Protein AF-A0A239Y4P7-F1 (afdb_monomer)

Structure (mmCIF, N/CA/C/O backbone):
data_AF-A0A239Y4P7-F1
#
_entry.id   AF-A0A239Y4P7-F1
#
loop_
_atom_site.group_PDB
_atom_site.id
_atom_site.type_symbol
_atom_site.label_atom_id
_atom_site.label_alt_id
_atom_site.label_comp_id
_atom_site.label_asym_id
_atom_site.label_entity_id
_atom_site.label_seq_id
_atom_site.pdbx_PDB_ins_code
_atom_site.Cartn_x
_atom_site.Cartn_y
_atom_site.Cartn_z
_atom_site.occupancy
_atom_site.B_iso_or_equiv
_atom_site.auth_seq_id
_atom_site.auth_comp_id
_atom_site.auth_asym_id
_atom_site.auth_atom_id
_atom_site.pdbx_PDB_model_num
ATOM 1 N N . MET A 1 1 ? 47.483 -3.549 17.503 1.00 36.19 1 MET A N 1
ATOM 2 C CA . MET A 1 1 ? 47.025 -3.205 16.143 1.00 36.19 1 MET A CA 1
ATOM 3 C C . MET A 1 1 ? 45.547 -3.543 16.065 1.00 36.19 1 MET A C 1
ATOM 5 O O . MET A 1 1 ? 45.210 -4.698 15.857 1.00 36.19 1 MET A O 1
ATOM 9 N N . GLY A 1 2 ? 44.687 -2.575 16.385 1.00 31.17 2 GLY A N 1
ATOM 10 C CA . GLY A 1 2 ? 43.232 -2.697 16.282 1.00 31.17 2 GLY A CA 1
ATOM 11 C C . GLY A 1 2 ? 42.777 -1.842 15.109 1.00 31.17 2 GLY A C 1
ATOM 12 O O . GLY A 1 2 ? 43.164 -0.681 15.027 1.00 31.17 2 GLY A O 1
ATOM 13 N N . SER A 1 3 ? 42.056 -2.454 14.176 1.00 29.91 3 SER A N 1
ATOM 14 C CA . SER A 1 3 ? 41.616 -1.832 12.931 1.00 29.91 3 SER A CA 1
ATOM 15 C C . SER A 1 3 ? 40.471 -0.853 13.208 1.00 29.91 3 SER A C 1
ATOM 17 O O . SER A 1 3 ? 39.346 -1.265 13.475 1.00 29.91 3 SER A O 1
ATOM 19 N N . THR A 1 4 ? 40.770 0.442 13.181 1.00 40.53 4 THR A N 1
ATOM 20 C CA . THR A 1 4 ? 39.807 1.552 13.143 1.00 40.53 4 THR A CA 1
ATOM 21 C C . THR A 1 4 ? 39.562 1.935 11.689 1.00 40.53 4 THR A C 1
ATOM 23 O O . THR A 1 4 ? 40.200 2.858 11.196 1.00 40.53 4 THR A O 1
ATOM 26 N N . LEU A 1 5 ? 38.691 1.209 10.987 1.00 35.94 5 LEU A N 1
ATOM 27 C CA . LEU A 1 5 ? 38.256 1.559 9.629 1.00 35.94 5 LEU A CA 1
ATOM 28 C C . LEU A 1 5 ? 36.828 1.053 9.384 1.00 35.94 5 LEU A C 1
ATOM 30 O O . LEU A 1 5 ? 36.640 0.098 8.649 1.00 35.94 5 LEU A O 1
ATOM 34 N N . TYR A 1 6 ? 35.837 1.670 10.032 1.00 37.06 6 TYR A N 1
ATOM 35 C CA . TYR A 1 6 ? 34.436 1.678 9.580 1.00 37.06 6 TYR A CA 1
ATOM 36 C C . TYR A 1 6 ? 33.763 2.944 10.115 1.00 37.06 6 TYR A C 1
ATOM 38 O O . TYR A 1 6 ? 32.927 2.920 11.016 1.00 37.06 6 TYR A O 1
ATOM 46 N N . THR A 1 7 ? 34.198 4.096 9.618 1.00 39.59 7 THR A N 1
ATOM 47 C CA . THR A 1 7 ? 33.485 5.362 9.820 1.00 39.59 7 THR A CA 1
ATOM 48 C C . THR A 1 7 ? 33.644 6.197 8.560 1.00 39.59 7 THR A C 1
ATOM 50 O O . THR A 1 7 ? 34.290 7.234 8.578 1.00 39.59 7 THR A O 1
ATOM 53 N N . GLU A 1 8 ? 33.104 5.718 7.440 1.00 39.12 8 G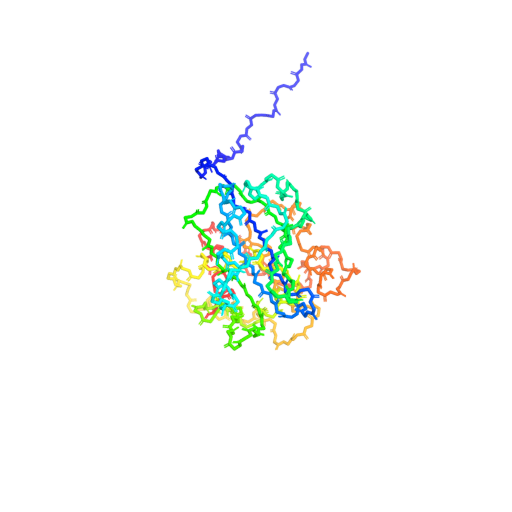LU A N 1
ATOM 54 C CA . GLU A 1 8 ? 33.038 6.511 6.211 1.00 39.12 8 GLU A CA 1
ATOM 55 C C . GLU A 1 8 ? 31.625 6.443 5.617 1.00 39.12 8 GLU A C 1
ATOM 57 O O . GLU A 1 8 ? 31.175 5.415 5.123 1.00 39.12 8 GLU A O 1
ATOM 62 N N . HIS A 1 9 ? 30.939 7.582 5.746 1.00 40.97 9 HIS A N 1
ATOM 63 C CA . HIS A 1 9 ? 29.851 8.083 4.905 1.00 40.97 9 HIS A CA 1
ATOM 64 C C . HIS A 1 9 ? 28.612 7.205 4.676 1.00 40.97 9 HIS A C 1
ATOM 66 O O . HIS A 1 9 ? 28.233 6.933 3.541 1.00 40.97 9 HIS A O 1
ATOM 72 N N . LEU A 1 10 ? 27.860 6.927 5.745 1.00 37.38 10 LEU A N 1
ATOM 73 C CA . LEU A 1 10 ? 26.403 6.952 5.593 1.00 37.38 10 LEU A CA 1
ATOM 74 C C . LEU A 1 10 ? 25.999 8.413 5.361 1.00 37.38 10 LEU A C 1
ATOM 76 O O . LEU A 1 10 ? 26.472 9.302 6.078 1.00 37.38 10 LEU A O 1
ATOM 80 N N . ALA A 1 11 ? 25.171 8.670 4.346 1.00 31.95 11 ALA A N 1
ATOM 81 C CA . ALA A 1 11 ? 24.519 9.966 4.205 1.00 31.95 11 ALA A CA 1
ATOM 82 C C . ALA A 1 11 ? 23.881 10.320 5.560 1.00 31.95 11 ALA A C 1
ATOM 84 O O . ALA A 1 11 ? 23.303 9.430 6.192 1.00 31.95 11 ALA A O 1
ATOM 85 N N . PRO A 1 12 ? 24.020 11.563 6.058 1.00 36.09 12 PRO A N 1
ATOM 86 C CA . PRO A 1 12 ? 23.313 11.956 7.263 1.00 36.09 12 PRO A CA 1
ATOM 87 C C . PRO A 1 12 ? 21.836 11.677 7.007 1.00 36.09 12 PRO A C 1
ATOM 89 O O . PRO A 1 12 ? 21.257 12.249 6.085 1.00 36.09 12 PRO A O 1
ATOM 92 N N . VAL A 1 13 ? 21.253 10.756 7.779 1.00 44.31 13 VAL A N 1
ATOM 93 C CA . VAL A 1 13 ? 19.805 10.578 7.811 1.00 44.31 13 VAL A CA 1
ATOM 94 C C . VAL A 1 13 ? 19.274 11.942 8.209 1.00 44.31 13 VAL A C 1
ATOM 96 O O . VAL A 1 13 ? 19.454 12.379 9.348 1.00 44.31 13 VAL A O 1
ATOM 99 N N . ILE A 1 14 ? 18.722 12.667 7.240 1.00 40.62 14 ILE A N 1
ATOM 100 C CA . ILE A 1 14 ? 17.989 13.887 7.518 1.00 40.62 14 ILE A CA 1
ATOM 101 C C . ILE A 1 14 ? 16.822 13.406 8.370 1.00 40.62 14 ILE A C 1
ATOM 103 O O . ILE A 1 14 ? 15.911 12.757 7.865 1.00 40.62 14 ILE A O 1
ATOM 107 N N . GLN A 1 15 ? 16.892 13.637 9.682 1.00 38.53 15 GLN A N 1
ATOM 108 C CA . GLN A 1 15 ? 15.737 13.445 10.541 1.00 38.53 15 GLN A CA 1
ATOM 109 C C . GLN A 1 15 ? 14.716 14.503 10.138 1.00 38.53 15 GLN A C 1
ATOM 111 O O . GLN A 1 15 ? 14.789 15.658 10.559 1.00 38.53 15 GLN A O 1
ATOM 116 N N . LEU A 1 16 ? 13.811 14.108 9.249 1.00 42.69 16 LEU A N 1
ATOM 117 C CA . LEU A 1 16 ? 12.634 14.871 8.879 1.00 42.69 16 LEU A CA 1
ATOM 118 C C . LEU A 1 16 ? 11.707 14.872 10.100 1.00 42.69 16 LEU A C 1
ATOM 120 O O . LEU A 1 16 ? 10.913 13.962 10.266 1.00 42.69 16 LEU A O 1
ATOM 124 N N . SER A 1 17 ? 11.865 15.878 10.965 1.00 46.41 17 SER A N 1
ATOM 125 C CA . SER A 1 17 ? 11.026 16.169 12.141 1.00 46.41 17 SER A CA 1
ATOM 126 C C . SER A 1 17 ? 11.045 15.112 13.273 1.00 46.41 17 SER A C 1
ATOM 128 O O . SER A 1 17 ? 11.054 13.910 13.023 1.00 46.41 17 SER A O 1
ATOM 130 N N . PRO A 1 18 ? 11.026 15.514 14.560 1.00 58.75 18 PRO A N 1
ATOM 131 C CA . PRO A 1 18 ? 10.746 14.578 15.648 1.00 58.75 18 PRO A CA 1
ATOM 132 C C . PRO A 1 18 ? 9.296 14.082 15.528 1.00 58.75 18 PRO A C 1
ATOM 134 O O . PRO A 1 18 ? 8.368 14.878 15.623 1.00 58.75 18 PRO A O 1
ATOM 137 N N . GLY A 1 19 ? 9.108 12.783 15.296 1.00 74.19 19 GLY A N 1
ATOM 138 C CA . GLY A 1 19 ? 7.792 12.156 15.148 1.00 74.19 19 GLY A CA 1
ATOM 139 C C . GLY A 1 19 ? 7.869 10.837 14.381 1.00 74.19 19 GLY A C 1
ATOM 140 O O . GLY A 1 19 ? 8.903 10.510 13.792 1.00 74.19 19 GLY A O 1
ATOM 141 N N . ALA A 1 20 ? 6.779 10.077 14.406 1.00 85.56 20 ALA A N 1
ATOM 142 C CA . ALA A 1 20 ? 6.614 8.874 13.601 1.00 85.56 20 ALA A CA 1
ATOM 143 C C . ALA A 1 20 ? 5.214 8.843 12.987 1.00 85.56 20 ALA A C 1
ATOM 145 O O . ALA A 1 20 ? 4.251 9.283 13.617 1.00 85.56 20 ALA A O 1
ATOM 146 N N . THR A 1 21 ? 5.110 8.291 11.784 1.00 88.88 21 THR A N 1
ATOM 147 C CA . THR A 1 21 ? 3.842 8.054 11.099 1.00 88.88 21 THR A CA 1
ATOM 148 C C . THR A 1 21 ? 3.509 6.572 11.201 1.00 88.88 21 THR A C 1
ATOM 150 O O . THR A 1 21 ? 4.256 5.728 10.708 1.00 88.88 21 THR A O 1
ATOM 153 N N . LEU A 1 22 ? 2.396 6.247 11.850 1.00 91.19 22 LEU A N 1
ATOM 154 C CA . LEU A 1 22 ? 1.835 4.905 11.899 1.00 91.19 22 LEU A CA 1
ATOM 155 C C . LEU A 1 22 ? 1.037 4.675 10.621 1.00 91.19 22 LEU A C 1
ATOM 157 O O . LEU A 1 22 ? 0.089 5.411 10.343 1.00 91.19 22 LEU A O 1
ATOM 161 N N . MET A 1 23 ? 1.389 3.639 9.869 1.00 91.06 23 MET A N 1
ATOM 162 C CA . MET A 1 23 ? 0.567 3.162 8.768 1.00 91.06 23 MET A CA 1
ATOM 163 C C . MET A 1 23 ? -0.389 2.102 9.299 1.00 91.06 23 MET A C 1
ATOM 165 O O . MET A 1 23 ? 0.041 1.043 9.766 1.00 91.06 23 MET A O 1
ATOM 169 N N . VAL A 1 24 ? -1.690 2.388 9.248 1.00 92.75 24 VAL A N 1
ATOM 170 C CA . VAL A 1 24 ? -2.719 1.480 9.757 1.00 92.75 24 VAL A CA 1
ATOM 171 C C . VAL A 1 24 ? -3.700 1.065 8.674 1.00 92.75 24 VAL A C 1
ATOM 173 O O . VAL A 1 24 ? -4.105 1.872 7.837 1.00 92.75 24 VAL A O 1
ATOM 176 N N . ARG A 1 25 ? -4.153 -0.187 8.746 1.00 93.06 25 ARG A N 1
ATOM 177 C CA . ARG A 1 25 ? -5.299 -0.684 7.982 1.00 93.06 25 ARG A CA 1
ATOM 178 C C . ARG A 1 25 ? -6.509 -0.779 8.894 1.00 93.06 25 ARG A C 1
ATOM 180 O O . ARG A 1 25 ? -6.479 -1.515 9.873 1.00 93.06 25 ARG A O 1
ATOM 187 N N . ILE A 1 26 ? -7.585 -0.080 8.560 1.00 94.56 26 ILE A N 1
ATOM 188 C CA . ILE A 1 26 ? -8.871 -0.147 9.251 1.00 94.56 26 ILE A CA 1
ATOM 189 C C . ILE A 1 26 ? -9.840 -0.922 8.365 1.00 94.56 26 ILE A C 1
ATOM 191 O O . ILE A 1 26 ? -10.189 -0.444 7.291 1.00 94.56 26 ILE A O 1
ATOM 195 N N . ALA A 1 27 ? -10.278 -2.099 8.798 1.00 93.69 27 ALA A N 1
ATOM 196 C CA . ALA A 1 27 ? -11.182 -2.953 8.029 1.00 93.69 27 ALA A CA 1
ATOM 197 C C . ALA A 1 27 ? -12.442 -3.302 8.819 1.00 93.69 27 ALA A C 1
ATOM 199 O O . ALA A 1 27 ? -12.399 -3.432 10.047 1.00 93.69 27 ALA A O 1
ATOM 200 N N . LEU A 1 28 ? -13.560 -3.480 8.114 1.00 93.69 28 LEU A N 1
ATOM 201 C CA . LEU A 1 28 ? -14.777 -4.021 8.702 1.00 93.69 28 LEU A CA 1
ATOM 202 C C . LEU A 1 28 ? -14.568 -5.509 9.012 1.00 93.69 28 LEU A C 1
ATOM 204 O O . LEU A 1 28 ? -14.286 -6.306 8.125 1.00 93.69 28 LEU A O 1
ATOM 208 N N . THR A 1 29 ? -14.731 -5.918 10.270 1.00 89.94 29 THR A N 1
ATOM 209 C CA . THR A 1 29 ? -14.431 -7.300 10.687 1.00 89.94 29 THR A CA 1
ATOM 210 C C . THR A 1 29 ? -15.310 -8.343 9.984 1.00 89.94 29 THR A C 1
ATOM 212 O O . THR A 1 29 ? -14.893 -9.482 9.809 1.00 89.94 29 THR A O 1
ATOM 215 N N . SER A 1 30 ? -16.538 -7.985 9.597 1.00 86.94 30 SER A N 1
ATOM 216 C CA . SER A 1 30 ? -17.460 -8.898 8.908 1.00 86.94 30 SER A CA 1
ATOM 217 C C . SER A 1 30 ? -17.261 -8.966 7.393 1.00 86.94 30 SER A C 1
ATOM 219 O O . SER A 1 30 ? -17.870 -9.824 6.761 1.00 86.94 30 SER A O 1
ATOM 221 N N . ASP A 1 31 ? -16.493 -8.040 6.821 1.00 83.44 31 ASP A N 1
ATOM 222 C CA . ASP A 1 31 ? -16.269 -7.933 5.382 1.00 83.44 31 ASP A CA 1
ATOM 223 C C . ASP A 1 31 ? -14.920 -7.254 5.125 1.00 83.44 31 ASP A C 1
ATOM 225 O O . ASP A 1 31 ? -14.793 -6.028 5.156 1.00 83.44 31 ASP A O 1
ATOM 229 N N . GLU A 1 32 ? -13.889 -8.069 4.913 1.00 75.81 32 GLU A N 1
ATOM 230 C CA . GLU A 1 32 ? -12.520 -7.583 4.750 1.00 75.81 32 GLU A CA 1
ATOM 231 C C . GLU A 1 32 ? -12.294 -6.838 3.425 1.00 75.81 32 GLU A C 1
ATOM 233 O O . GLU A 1 32 ? -11.268 -6.167 3.293 1.00 75.81 32 GLU A O 1
ATOM 238 N N . GLU A 1 33 ? -13.244 -6.898 2.482 1.00 81.88 33 GLU A N 1
ATOM 239 C CA . GLU A 1 33 ? -13.219 -6.101 1.249 1.00 81.88 33 GLU A CA 1
ATOM 240 C C . GLU A 1 33 ? -13.522 -4.620 1.526 1.00 81.88 33 GLU A C 1
ATOM 242 O O . GLU A 1 33 ? -13.169 -3.757 0.727 1.00 81.88 33 GLU A O 1
ATOM 247 N N . VAL A 1 34 ? -14.106 -4.297 2.688 1.00 88.69 34 VAL A N 1
ATOM 248 C CA . VAL A 1 34 ? -14.357 -2.920 3.119 1.00 88.69 34 VAL A CA 1
ATOM 249 C C . VAL A 1 34 ? -13.252 -2.457 4.071 1.00 88.69 34 VAL A C 1
ATOM 251 O O . VAL A 1 34 ? -13.281 -2.728 5.277 1.00 88.69 34 VAL A O 1
ATOM 254 N N . TYR A 1 35 ? -12.272 -1.717 3.548 1.00 89.94 35 TYR A N 1
ATOM 255 C CA . TYR A 1 35 ? -11.119 -1.263 4.335 1.00 89.94 35 TYR A CA 1
ATOM 256 C C . TYR A 1 35 ? -10.571 0.101 3.917 1.00 89.94 35 TYR A C 1
ATOM 258 O O . TYR A 1 35 ? -10.850 0.612 2.836 1.00 89.94 35 TYR A O 1
ATOM 266 N N . ARG A 1 36 ? -9.765 0.704 4.791 1.00 88.88 36 ARG A N 1
ATOM 267 C CA . ARG A 1 36 ? -9.089 1.992 4.598 1.00 88.88 36 ARG A CA 1
ATOM 268 C C . ARG A 1 36 ? -7.661 1.891 5.125 1.00 88.88 36 ARG A C 1
ATOM 270 O O . ARG A 1 36 ? -7.456 1.416 6.237 1.00 88.88 36 ARG A O 1
ATOM 277 N N . TRP A 1 37 ? -6.689 2.345 4.350 1.00 88.19 37 TRP A N 1
ATOM 278 C CA . TRP A 1 37 ? -5.310 2.542 4.782 1.00 88.19 37 TRP A CA 1
ATOM 279 C C . TRP A 1 37 ? -5.087 4.000 5.108 1.00 88.19 37 TRP A C 1
ATOM 281 O O . TRP A 1 37 ? -5.450 4.878 4.323 1.00 88.19 37 TRP A O 1
ATOM 291 N N . VAL A 1 38 ? -4.503 4.253 6.271 1.00 88.31 38 VAL A N 1
ATOM 292 C CA . VAL A 1 38 ? -4.387 5.600 6.811 1.00 88.31 38 VAL A CA 1
ATOM 293 C C . VAL A 1 38 ? -3.011 5.795 7.426 1.00 88.31 38 VAL A C 1
ATOM 295 O O . VAL A 1 38 ? -2.582 4.993 8.254 1.00 88.31 38 VAL A O 1
ATOM 298 N N . GLY A 1 39 ? -2.343 6.882 7.047 1.00 88.06 39 GLY A N 1
ATOM 299 C CA . GLY A 1 39 ? -1.185 7.394 7.773 1.00 88.06 39 GLY A CA 1
ATOM 300 C C . GLY A 1 39 ? -1.649 8.257 8.945 1.00 88.06 39 GLY A C 1
ATOM 301 O O . GLY A 1 39 ? -2.468 9.157 8.750 1.00 88.06 39 GLY A O 1
ATOM 302 N N . LEU A 1 40 ? -1.152 7.973 10.148 1.00 90.38 40 LEU A N 1
ATOM 303 C CA . LEU A 1 40 ? -1.486 8.674 11.390 1.00 90.38 40 LEU A CA 1
ATOM 304 C C . LEU A 1 40 ? -0.224 9.154 12.095 1.00 90.38 40 LEU A C 1
ATOM 306 O O . LEU A 1 40 ? 0.748 8.413 12.190 1.00 90.38 40 LEU A O 1
ATOM 310 N N . ASP A 1 41 ? -0.257 10.344 12.683 1.00 90.88 41 ASP A N 1
ATOM 311 C CA . ASP A 1 41 ? 0.858 10.805 13.506 1.00 90.88 41 ASP A CA 1
ATOM 312 C C . ASP A 1 41 ? 0.915 10.038 14.838 1.00 90.88 41 ASP A C 1
ATOM 314 O O . ASP A 1 41 ? -0.115 9.697 15.424 1.00 90.88 41 ASP A O 1
ATOM 318 N N . SER A 1 42 ? 2.119 9.813 15.360 1.00 90.38 42 SER A N 1
ATOM 319 C CA . SER A 1 42 ? 2.364 9.150 16.650 1.00 90.38 42 SER A CA 1
ATOM 320 C C . SER A 1 42 ? 1.697 9.797 17.864 1.00 90.38 42 SER A C 1
ATOM 322 O O . SER A 1 42 ? 1.487 9.126 18.874 1.00 90.38 42 SER A O 1
ATOM 324 N N . SER A 1 43 ? 1.319 11.072 17.773 1.00 92.19 43 SER A N 1
ATOM 325 C CA . SER A 1 43 ? 0.554 11.775 18.805 1.00 92.19 43 SER A CA 1
ATOM 326 C C . SER A 1 43 ? -0.960 11.531 18.738 1.00 92.19 43 SER A C 1
ATOM 328 O O . SER A 1 43 ? -1.689 12.016 19.606 1.00 92.19 43 SER A O 1
ATOM 330 N N . THR A 1 44 ? -1.449 10.772 17.748 1.00 93.94 44 THR A N 1
ATOM 331 C CA . THR A 1 44 ? -2.880 10.485 17.570 1.00 93.94 44 THR A CA 1
ATOM 332 C C . THR A 1 44 ? -3.444 9.743 18.785 1.00 93.94 44 THR A C 1
ATOM 334 O O . THR A 1 44 ? -2.909 8.728 19.233 1.00 93.94 44 THR A O 1
ATOM 337 N N . THR A 1 45 ? -4.557 10.240 19.321 1.00 96.19 45 THR A N 1
ATOM 338 C CA . THR A 1 45 ? -5.286 9.636 20.447 1.00 96.19 45 THR A CA 1
ATOM 339 C C . THR A 1 45 ? -6.353 8.649 19.981 1.00 96.19 45 THR A C 1
ATOM 341 O O . THR A 1 45 ? -6.880 8.759 18.875 1.00 96.19 45 THR A O 1
ATOM 344 N N . ILE A 1 46 ? -6.762 7.733 20.864 1.00 96.94 46 ILE A N 1
ATOM 345 C CA . ILE A 1 46 ? -7.891 6.831 20.594 1.00 96.94 46 ILE A CA 1
ATOM 346 C C . ILE A 1 46 ? -9.186 7.612 20.321 1.00 96.94 46 ILE A C 1
ATOM 348 O O . ILE A 1 46 ? -9.986 7.177 19.498 1.00 96.94 46 ILE A O 1
ATOM 352 N N . GLU A 1 47 ? -9.391 8.775 20.949 1.00 96.12 47 GLU A N 1
ATOM 353 C CA . GLU A 1 47 ? -10.576 9.603 20.685 1.00 96.12 47 GLU A CA 1
ATOM 354 C C . GLU A 1 47 ? -10.583 10.140 19.250 1.00 96.12 47 GLU A C 1
ATOM 356 O O . GLU A 1 47 ? -11.567 9.968 18.534 1.00 96.12 47 GLU A O 1
ATOM 361 N N . GLN A 1 48 ? -9.452 10.675 18.788 1.00 94.94 48 GLN A N 1
ATOM 362 C CA . GLN A 1 48 ? -9.295 11.096 17.393 1.00 94.94 48 GLN A CA 1
ATOM 363 C C . GLN A 1 48 ? -9.464 9.919 16.423 1.00 94.94 48 GLN A C 1
ATOM 365 O O . GLN A 1 48 ? -10.061 10.080 15.362 1.00 94.94 48 GLN A O 1
ATOM 370 N N . CYS A 1 49 ? -9.009 8.713 16.783 1.00 95.75 49 CYS A N 1
ATOM 371 C CA . CYS A 1 49 ? -9.258 7.522 15.971 1.00 95.75 49 CYS A CA 1
ATOM 372 C C . CYS A 1 49 ? -10.748 7.167 15.878 1.00 9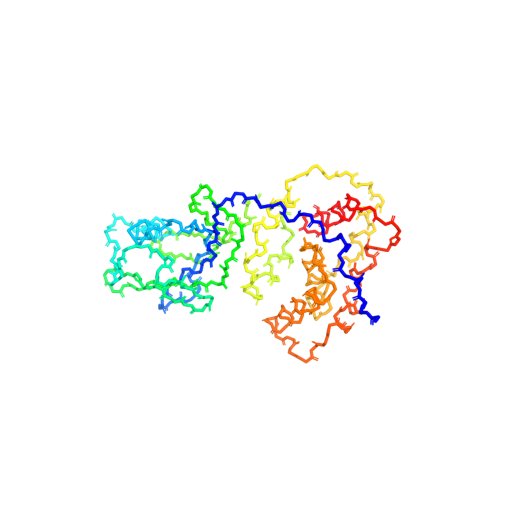5.75 49 CYS A C 1
ATOM 374 O O . CYS A 1 49 ? -11.187 6.713 14.826 1.00 95.75 49 CYS A O 1
ATOM 376 N N . ARG A 1 50 ? -11.545 7.375 16.935 1.00 96.62 50 ARG A N 1
ATOM 377 C CA . ARG A 1 50 ? -13.001 7.140 16.891 1.00 96.62 50 ARG A CA 1
ATOM 378 C C . ARG A 1 50 ? -13.676 8.092 15.907 1.00 96.62 50 ARG A C 1
ATOM 380 O O . ARG A 1 50 ? -14.492 7.646 15.105 1.00 96.62 50 ARG A O 1
ATOM 387 N N . GLU A 1 51 ? -13.303 9.370 15.943 1.00 94.38 51 GLU A N 1
ATOM 388 C CA . GLU A 1 51 ? -13.781 10.385 14.995 1.00 94.38 51 GLU A CA 1
ATOM 389 C C . GLU A 1 51 ? -13.355 10.060 13.558 1.00 94.38 51 GLU A C 1
ATOM 391 O O . GLU A 1 51 ? -14.161 10.138 12.633 1.00 94.38 51 GLU A O 1
ATOM 396 N N . LEU A 1 52 ? -12.110 9.621 13.377 1.00 93.31 52 LEU A N 1
ATOM 397 C CA . LEU A 1 52 ? -11.579 9.203 12.085 1.00 93.31 52 LEU A CA 1
ATOM 398 C C . LEU A 1 52 ? -12.327 7.991 11.518 1.00 93.31 52 LEU A C 1
ATOM 400 O O . LEU A 1 52 ? -12.725 8.018 10.358 1.00 93.31 52 LEU A O 1
ATOM 404 N N . VAL A 1 53 ? -12.541 6.936 12.313 1.00 94.94 53 VAL A N 1
ATOM 405 C CA . VAL A 1 53 ? -13.324 5.763 11.887 1.00 94.94 53 VAL A CA 1
ATOM 406 C C . VAL A 1 53 ? -14.738 6.198 11.512 1.00 94.94 53 VAL A C 1
ATOM 408 O O . VAL A 1 53 ? -15.248 5.783 10.475 1.00 94.94 53 VAL A O 1
ATOM 411 N N . ALA A 1 54 ? -15.358 7.083 12.297 1.00 93.19 54 ALA A N 1
ATOM 412 C CA . ALA A 1 54 ? -16.673 7.603 11.955 1.00 93.19 54 ALA A CA 1
ATOM 413 C C . ALA A 1 54 ? -16.662 8.318 10.592 1.00 93.19 54 ALA A C 1
ATOM 415 O O . ALA A 1 54 ? -17.488 8.015 9.735 1.00 93.19 54 ALA A O 1
ATOM 416 N N . ALA A 1 55 ? -15.681 9.189 10.348 1.00 90.62 55 ALA A N 1
ATOM 417 C CA . ALA A 1 55 ? -15.548 9.917 9.089 1.00 90.62 55 ALA A CA 1
ATOM 418 C C . ALA A 1 55 ? -15.286 8.996 7.882 1.00 90.62 55 ALA A C 1
ATOM 420 O O . ALA A 1 55 ? -15.950 9.123 6.857 1.00 90.62 55 ALA A O 1
ATOM 421 N N . LEU A 1 56 ? -14.359 8.041 8.004 1.00 89.81 56 LEU A N 1
ATOM 422 C CA . LEU A 1 56 ? -13.934 7.151 6.914 1.00 89.81 56 LEU A CA 1
ATOM 423 C C . LEU A 1 56 ? -15.028 6.205 6.407 1.00 89.81 56 LEU A C 1
ATOM 425 O O . LEU A 1 56 ? -15.000 5.785 5.247 1.00 89.81 56 LEU A O 1
ATOM 429 N N . PHE A 1 57 ? -15.966 5.857 7.285 1.00 90.62 57 PHE A N 1
ATOM 430 C CA . PHE A 1 57 ? -17.099 4.983 6.983 1.00 90.62 57 PHE A CA 1
ATOM 431 C C . PHE A 1 57 ? -18.435 5.755 6.977 1.00 90.62 57 PHE A C 1
ATOM 433 O O . PHE A 1 57 ? -19.503 5.155 6.893 1.00 90.62 57 PHE A O 1
ATOM 440 N N . GLY A 1 58 ? -18.373 7.092 7.056 1.00 89.75 58 GLY A N 1
ATOM 441 C CA . GLY A 1 58 ? -19.499 8.032 7.096 1.00 89.75 58 GLY A CA 1
ATOM 442 C C . GLY A 1 58 ? -20.596 7.680 8.102 1.00 89.75 58 GLY A C 1
ATOM 443 O O . GLY A 1 58 ? -21.789 7.746 7.804 1.00 89.75 58 GLY A O 1
ATOM 444 N N . ILE A 1 59 ? -20.170 7.319 9.308 1.00 92.19 59 ILE A N 1
ATOM 445 C CA . ILE A 1 59 ? -21.010 7.147 10.489 1.00 92.19 59 ILE A CA 1
ATOM 446 C C . ILE A 1 59 ? -21.220 8.524 11.123 1.00 92.19 59 ILE A C 1
ATOM 448 O O . ILE A 1 59 ? -20.266 9.256 11.380 1.00 92.19 59 ILE A O 1
ATOM 452 N N . THR A 1 60 ? -22.473 8.883 11.390 1.00 89.19 60 THR A N 1
ATOM 453 C CA . THR A 1 60 ? -22.815 10.186 11.988 1.00 89.19 60 THR A CA 1
ATOM 454 C C . THR A 1 60 ? -22.844 10.168 13.514 1.00 89.19 60 THR A C 1
ATOM 456 O O . THR A 1 60 ? -22.775 11.215 14.155 1.00 89.19 60 THR A O 1
ATOM 459 N N . GLU A 1 61 ? -22.972 8.984 14.106 1.00 91.94 61 GLU A N 1
ATOM 460 C CA . GLU A 1 61 ? -23.021 8.766 15.544 1.00 91.94 61 GLU A CA 1
ATOM 461 C C . GLU A 1 61 ? -21.642 8.448 16.139 1.00 91.94 61 GLU A C 1
ATOM 463 O O . GLU A 1 61 ? -20.629 8.306 15.459 1.00 91.94 61 GLU A O 1
ATOM 468 N N . THR A 1 62 ? -21.605 8.315 17.462 1.00 90.94 62 THR A N 1
ATOM 469 C CA . THR A 1 62 ? -20.379 8.010 18.192 1.00 90.94 62 THR A CA 1
ATOM 470 C C . THR A 1 62 ? -19.929 6.566 17.964 1.00 90.94 62 THR A C 1
ATOM 472 O O . THR A 1 62 ? -20.600 5.618 18.375 1.00 90.94 62 THR A O 1
ATOM 475 N N . VAL A 1 63 ? -18.736 6.407 17.395 1.00 95.50 63 VAL A N 1
ATOM 476 C CA . VAL A 1 63 ? -17.979 5.148 17.404 1.00 95.50 63 VAL A CA 1
ATOM 477 C C . VAL A 1 63 ? -17.408 4.923 18.806 1.00 95.50 63 VAL A C 1
ATOM 479 O O . VAL A 1 63 ? -16.944 5.865 19.441 1.00 95.50 63 VAL A O 1
ATOM 482 N N . GLY A 1 64 ? -17.454 3.701 19.329 1.00 95.12 64 GLY A N 1
ATOM 483 C CA . GLY A 1 64 ? -16.861 3.299 20.609 1.00 95.12 64 GLY A CA 1
ATOM 484 C C . GLY A 1 64 ? -15.507 2.604 20.446 1.00 95.12 64 GLY A C 1
ATOM 485 O O . GLY A 1 64 ? -15.205 2.070 19.383 1.00 95.12 64 GLY A O 1
ATOM 486 N N . SER A 1 65 ? -14.709 2.564 21.513 1.00 94.44 65 SER A N 1
ATOM 487 C CA . SER A 1 65 ? -13.485 1.755 21.616 1.00 94.44 65 SER A CA 1
ATOM 488 C C . SER A 1 65 ? -13.311 1.277 23.066 1.00 94.44 65 SER A C 1
ATOM 490 O O . SER A 1 65 ? -13.677 2.022 23.980 1.00 94.44 65 SER A O 1
ATOM 492 N N . PRO A 1 66 ? -12.788 0.060 23.315 1.00 90.00 66 PRO A N 1
ATOM 493 C CA . PRO A 1 66 ? -12.452 -0.390 24.665 1.00 90.00 66 PRO A CA 1
ATOM 494 C C . PRO A 1 66 ? -11.169 0.264 25.207 1.00 90.00 66 PRO A C 1
ATOM 496 O O . PRO A 1 66 ? -10.924 0.209 26.411 1.00 90.00 66 PRO A O 1
ATOM 499 N N . SER A 1 67 ? -10.359 0.870 24.335 1.00 91.56 67 SER A N 1
ATOM 500 C CA . SER A 1 67 ? -9.087 1.505 24.680 1.00 91.56 67 SER A CA 1
ATOM 501 C C . SER A 1 67 ? -9.246 3.012 24.909 1.00 91.56 67 SER A C 1
ATOM 503 O O . SER A 1 67 ? -10.215 3.629 24.468 1.00 91.56 67 SER A O 1
ATOM 505 N N . GLN A 1 68 ? -8.279 3.619 25.598 1.00 92.12 68 GLN A N 1
ATOM 506 C CA . GLN A 1 68 ? -8.184 5.064 25.831 1.00 92.12 68 GLN A CA 1
ATOM 507 C C . GLN A 1 68 ? -6.712 5.497 25.806 1.00 92.12 68 GLN A C 1
ATOM 509 O O . GLN A 1 68 ? -5.828 4.654 25.931 1.00 92.12 68 GLN A O 1
ATOM 514 N N . GLY A 1 69 ? -6.451 6.802 25.691 1.00 93.81 69 GLY A N 1
ATOM 515 C CA . GLY A 1 69 ? -5.091 7.354 25.680 1.00 93.81 69 GLY A CA 1
ATOM 516 C C . GLY A 1 69 ? -4.537 7.554 24.270 1.00 93.81 69 GLY A C 1
ATOM 517 O O . GLY A 1 69 ? -5.297 7.874 23.349 1.00 93.81 69 GLY A O 1
ATOM 518 N N . LEU A 1 70 ? -3.219 7.416 24.116 1.00 94.06 70 LEU A N 1
ATOM 519 C CA . LEU A 1 70 ? -2.558 7.516 22.816 1.00 94.06 70 LEU A CA 1
ATOM 520 C C . LEU A 1 70 ? -2.700 6.205 22.042 1.00 94.06 70 LEU A C 1
ATOM 522 O O . LEU A 1 70 ? -2.698 5.121 22.620 1.00 94.06 70 LEU A O 1
ATOM 526 N N . LEU A 1 71 ? -2.795 6.301 20.717 1.00 94.19 71 LEU A N 1
ATOM 527 C CA . LEU A 1 71 ? -2.871 5.129 19.851 1.00 94.19 71 LEU A CA 1
ATOM 528 C C . LEU A 1 71 ? -1.593 4.288 19.931 1.00 94.19 71 LEU A C 1
ATOM 530 O O . LEU A 1 71 ? -1.674 3.065 19.964 1.00 94.19 71 LEU A O 1
ATOM 534 N N . VAL A 1 72 ? -0.428 4.936 20.009 1.00 93.06 72 VAL A N 1
ATOM 535 C CA . VAL A 1 72 ? 0.881 4.264 20.081 1.00 93.06 72 VAL A CA 1
ATOM 536 C C . VAL A 1 72 ? 1.054 3.410 21.346 1.00 93.06 72 VAL A C 1
ATOM 538 O O . VAL A 1 72 ? 1.796 2.432 21.332 1.00 93.06 72 VAL A O 1
ATOM 541 N N . ASP A 1 73 ? 0.313 3.713 22.417 1.00 93.31 73 ASP A N 1
ATOM 542 C CA . ASP A 1 73 ? 0.301 2.886 23.631 1.00 93.31 73 ASP A CA 1
ATOM 543 C C . ASP A 1 73 ? -0.455 1.558 23.421 1.00 93.31 73 ASP A C 1
ATOM 545 O O . ASP A 1 73 ? -0.274 0.611 24.185 1.00 93.31 73 ASP A O 1
ATOM 549 N N . VAL A 1 74 ? -1.317 1.486 22.397 1.00 94.12 74 VAL A N 1
ATOM 550 C CA . VAL A 1 74 ? -2.094 0.292 22.014 1.00 94.12 74 VAL A CA 1
ATOM 551 C C . VAL A 1 74 ? -1.454 -0.434 20.829 1.00 94.12 74 VAL A C 1
ATOM 553 O O . VAL A 1 74 ? -1.439 -1.660 20.798 1.00 94.12 74 VAL A O 1
ATOM 556 N N . LEU A 1 75 ? -0.944 0.321 19.854 1.00 94.94 75 LEU A N 1
ATOM 557 C CA . LEU A 1 75 ? -0.290 -0.162 18.641 1.00 94.94 75 LEU A CA 1
ATOM 558 C C . LEU A 1 75 ? 1.222 0.045 18.768 1.00 94.94 75 LEU A C 1
ATOM 560 O O . LEU A 1 75 ? 1.776 1.013 18.247 1.00 94.94 75 LEU A O 1
ATOM 564 N N . THR A 1 76 ? 1.884 -0.834 19.517 1.00 90.50 76 THR A N 1
ATOM 565 C CA . THR A 1 76 ? 3.309 -0.697 19.845 1.00 90.50 76 THR A CA 1
ATOM 566 C C . THR A 1 76 ? 4.208 -1.294 18.764 1.00 90.50 76 THR A C 1
ATOM 568 O O . THR A 1 76 ? 5.349 -0.865 18.591 1.00 90.50 76 THR A O 1
ATOM 571 N N . SER A 1 77 ? 3.744 -2.317 18.052 1.00 89.19 77 SER A N 1
ATOM 572 C CA . SER A 1 77 ? 4.515 -3.023 17.030 1.00 89.19 77 SER A CA 1
ATOM 573 C C . SER A 1 77 ? 3.644 -3.433 15.839 1.00 89.19 77 SER A C 1
ATOM 575 O O . SER A 1 77 ? 2.457 -3.711 16.019 1.00 89.19 77 SER A O 1
ATOM 577 N N . PRO A 1 78 ? 4.213 -3.498 14.619 1.00 90.50 78 PRO A N 1
ATOM 578 C CA . PRO A 1 78 ? 3.532 -4.069 13.462 1.00 90.50 78 PRO A CA 1
ATOM 579 C C . PRO A 1 78 ? 2.868 -5.412 13.783 1.00 90.50 78 PRO A C 1
ATOM 581 O O . PRO A 1 78 ? 3.495 -6.297 14.367 1.00 90.50 78 PRO A O 1
ATOM 584 N N . GLY A 1 79 ? 1.598 -5.552 13.411 1.00 89.62 79 GLY A N 1
ATOM 585 C CA . GLY A 1 79 ? 0.745 -6.682 13.776 1.00 89.62 79 GLY A CA 1
ATOM 586 C C . GLY A 1 79 ? -0.220 -6.402 14.933 1.00 89.62 79 GLY A C 1
ATOM 587 O O . GLY A 1 79 ? -1.223 -7.107 15.052 1.00 89.62 79 GLY A O 1
ATOM 588 N N . ASP A 1 80 ? 0.034 -5.381 15.757 1.00 95.56 80 ASP A N 1
ATOM 589 C CA . ASP A 1 80 ? -0.877 -4.996 16.838 1.00 95.56 80 ASP A CA 1
ATOM 590 C C . ASP A 1 80 ? -2.203 -4.466 16.286 1.00 95.56 80 ASP A C 1
ATOM 592 O O . ASP A 1 80 ? -2.267 -3.872 15.206 1.00 95.56 80 ASP A O 1
ATOM 596 N N . THR A 1 81 ? -3.278 -4.649 17.057 1.00 96.94 81 THR A N 1
ATOM 597 C CA . THR A 1 81 ? -4.622 -4.238 16.642 1.00 96.94 81 THR A CA 1
ATOM 598 C C . THR A 1 81 ? -5.357 -3.437 17.705 1.00 96.94 81 THR A C 1
ATOM 600 O O . THR A 1 81 ? -5.328 -3.782 18.886 1.00 96.94 81 THR A O 1
ATOM 603 N N . ALA A 1 82 ? -6.125 -2.445 17.266 1.00 97.00 82 ALA A N 1
ATOM 604 C CA . ALA A 1 82 ? -7.119 -1.734 18.055 1.00 97.00 82 ALA A CA 1
ATOM 605 C C . ALA A 1 82 ? -8.520 -1.983 17.478 1.00 97.00 82 ALA A C 1
ATOM 607 O O . ALA A 1 82 ? -8.700 -2.120 16.268 1.00 97.00 82 ALA A O 1
ATOM 608 N N . THR A 1 83 ? -9.527 -2.055 18.348 1.00 97.25 83 THR A N 1
ATOM 609 C CA . THR A 1 83 ? -10.915 -2.326 17.947 1.00 97.25 83 THR A CA 1
ATOM 610 C C . THR A 1 83 ? -11.793 -1.098 18.151 1.00 97.25 83 THR A C 1
ATOM 612 O O . THR A 1 83 ? -11.730 -0.434 19.190 1.00 97.25 83 THR A O 1
ATOM 615 N N . PHE A 1 84 ? -12.654 -0.834 17.173 1.00 97.81 84 PHE A N 1
ATOM 616 C CA . PHE A 1 84 ? -13.668 0.212 17.203 1.00 97.81 84 PHE A CA 1
ATOM 617 C C . PHE A 1 84 ? -15.037 -0.391 16.890 1.00 97.81 84 PHE A C 1
ATOM 619 O O . PHE A 1 84 ? -15.135 -1.364 16.146 1.00 97.81 84 PHE A O 1
ATOM 626 N N . THR A 1 85 ? -16.103 0.148 17.476 1.00 97.38 85 THR A N 1
ATOM 627 C CA . THR A 1 85 ? -17.453 -0.427 17.354 1.00 97.38 85 THR A CA 1
ATOM 628 C C . THR A 1 85 ? -18.512 0.633 17.106 1.00 97.38 85 THR A C 1
ATOM 630 O O . THR A 1 85 ? -18.453 1.727 17.662 1.00 97.38 85 THR A O 1
ATOM 633 N N . TRP A 1 86 ? -19.514 0.297 16.302 1.00 96.19 86 TRP A N 1
ATOM 634 C CA . TRP A 1 86 ? -20.718 1.104 16.122 1.00 96.19 86 TRP A CA 1
ATOM 635 C C . TRP A 1 86 ? -21.933 0.186 15.986 1.00 96.19 86 TRP A C 1
ATOM 637 O O . TRP A 1 86 ? -22.079 -0.551 15.012 1.00 96.19 86 TRP A O 1
ATOM 647 N N . GLY A 1 87 ? -22.804 0.189 16.998 1.00 93.06 87 GLY A N 1
ATOM 648 C CA . GLY A 1 87 ? -23.895 -0.780 17.083 1.00 93.06 87 GLY A CA 1
ATOM 649 C C . GLY A 1 87 ? -23.359 -2.215 17.131 1.00 93.06 87 GLY A C 1
ATOM 650 O O . GLY A 1 87 ? -22.694 -2.593 18.091 1.00 93.06 87 GLY A O 1
ATOM 651 N N . LEU A 1 88 ? -23.661 -3.006 16.098 1.00 92.00 88 LEU A N 1
ATOM 652 C CA . LEU A 1 88 ? -23.168 -4.382 15.938 1.00 92.00 88 LEU A CA 1
ATOM 653 C C . LEU A 1 88 ? -21.938 -4.479 15.024 1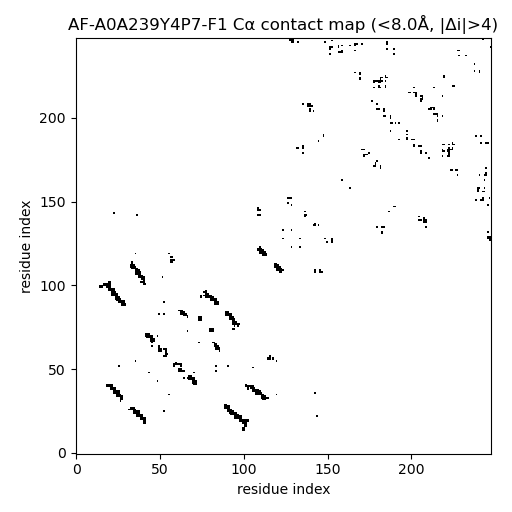.00 92.00 88 LEU A C 1
ATOM 655 O O . LEU A 1 88 ? -21.384 -5.564 14.863 1.00 92.00 88 LEU A O 1
ATOM 659 N N . TRP A 1 89 ? -21.530 -3.369 14.410 1.00 95.56 89 TRP A N 1
ATOM 660 C CA . TRP A 1 89 ? -20.393 -3.333 13.504 1.00 95.56 89 TRP A CA 1
ATOM 661 C C . TRP A 1 89 ? -19.099 -3.169 14.283 1.00 95.56 89 TRP A C 1
ATOM 663 O O . TRP A 1 89 ? -19.023 -2.382 15.232 1.00 95.56 89 TRP A O 1
ATOM 673 N N . GLN A 1 90 ? -18.081 -3.900 13.847 1.00 96.81 90 GLN A N 1
ATOM 674 C CA . GLN A 1 90 ? -16.746 -3.857 14.412 1.00 96.81 90 GLN A CA 1
ATOM 675 C C . GLN A 1 90 ? -15.745 -3.510 13.315 1.00 96.81 90 GLN A C 1
ATOM 677 O O . GLN A 1 90 ? -15.779 -4.090 12.231 1.00 96.81 90 GLN A O 1
ATOM 682 N N . PHE A 1 91 ? -14.855 -2.575 13.624 1.00 96.69 91 PHE A N 1
ATOM 683 C CA . PHE A 1 91 ? -13.752 -2.161 12.775 1.00 96.69 91 PHE A CA 1
ATOM 684 C C . PHE A 1 91 ? -12.447 -2.498 13.484 1.00 96.69 91 PHE A C 1
ATOM 686 O O . PHE A 1 91 ? -12.240 -2.117 14.641 1.00 96.69 91 PHE A O 1
ATOM 693 N N . THR A 1 92 ? -11.566 -3.201 12.787 1.00 97.50 92 THR A N 1
ATOM 694 C CA . THR A 1 92 ? -10.243 -3.560 13.291 1.00 97.50 92 THR A CA 1
ATOM 695 C C . THR A 1 92 ? -9.213 -2.661 12.634 1.00 97.50 92 THR A C 1
ATOM 697 O O . THR A 1 92 ? -9.085 -2.662 11.413 1.00 97.50 92 THR A O 1
ATOM 700 N N . MET A 1 93 ? -8.485 -1.901 13.448 1.00 97.31 93 MET A N 1
ATOM 701 C CA . MET A 1 93 ? -7.320 -1.126 13.039 1.00 97.31 93 MET A CA 1
ATOM 702 C C . MET A 1 93 ? -6.066 -1.947 13.325 1.00 97.31 93 MET A C 1
ATOM 704 O O . MET A 1 93 ? -5.760 -2.196 14.485 1.00 97.31 93 MET A O 1
ATOM 708 N N . LEU A 1 94 ? -5.362 -2.362 12.282 1.00 95.81 94 LEU A N 1
ATOM 709 C CA . LEU A 1 94 ? -4.098 -3.089 12.328 1.00 95.81 94 LEU A CA 1
ATOM 710 C C . LEU A 1 94 ? -2.942 -2.116 12.090 1.00 95.81 94 LEU A C 1
ATOM 712 O O . LEU A 1 94 ? -2.971 -1.388 11.098 1.00 95.81 94 LEU A O 1
ATOM 716 N N . LEU A 1 95 ? -1.920 -2.134 12.945 1.00 95.00 95 LEU A N 1
ATOM 717 C CA . LEU A 1 95 ? -0.650 -1.469 12.659 1.00 95.00 95 LEU A CA 1
ATOM 718 C C . LEU A 1 95 ? 0.132 -2.294 11.641 1.00 95.00 95 LEU A C 1
ATOM 720 O O . LEU A 1 95 ? 0.529 -3.418 11.937 1.00 95.00 95 LEU A O 1
ATOM 724 N N . ALA A 1 96 ? 0.354 -1.742 10.455 1.00 89.94 96 ALA A N 1
ATOM 725 C CA . ALA A 1 96 ? 1.117 -2.411 9.412 1.00 89.94 96 ALA A CA 1
ATOM 726 C C . ALA A 1 96 ? 2.604 -2.071 9.493 1.00 89.94 96 ALA A C 1
ATOM 728 O O . ALA A 1 96 ? 3.433 -2.974 9.457 1.00 89.94 96 ALA A O 1
ATOM 729 N N . ASP A 1 97 ? 2.936 -0.787 9.643 1.00 88.81 97 ASP A N 1
ATOM 730 C CA . ASP A 1 97 ? 4.321 -0.329 9.742 1.00 88.81 97 ASP A CA 1
ATOM 731 C C . ASP A 1 97 ? 4.422 1.050 10.417 1.00 88.81 97 ASP A C 1
ATOM 733 O O . ASP A 1 97 ? 3.418 1.738 10.633 1.00 88.81 97 ASP A O 1
ATOM 737 N N . VAL A 1 98 ? 5.646 1.456 10.759 1.00 87.50 98 VAL A N 1
ATOM 738 C CA . VAL A 1 98 ? 5.960 2.749 11.373 1.00 87.50 98 VAL A CA 1
ATOM 739 C C . VAL A 1 98 ? 7.086 3.430 10.602 1.00 87.50 98 VAL A C 1
ATOM 741 O O . VAL A 1 98 ? 8.220 2.953 10.572 1.00 87.50 98 VAL A O 1
ATOM 744 N N . TYR A 1 99 ? 6.792 4.600 10.041 1.00 82.94 99 TYR A N 1
ATOM 745 C CA . TYR A 1 99 ? 7.741 5.392 9.265 1.00 82.94 99 TYR A CA 1
ATOM 746 C C . TYR A 1 99 ? 8.308 6.564 10.076 1.00 82.94 99 TYR A C 1
ATOM 748 O O . TYR A 1 99 ? 7.601 7.146 10.906 1.00 82.94 99 TYR A O 1
ATOM 756 N N . PRO A 1 100 ? 9.580 6.945 9.854 1.00 77.25 100 PRO A N 1
ATOM 757 C CA . PRO A 1 100 ? 10.153 8.135 10.469 1.00 77.25 100 PRO A CA 1
ATOM 758 C C . PRO A 1 100 ? 9.515 9.412 9.905 1.00 77.25 100 PRO A C 1
ATOM 760 O O . PRO A 1 100 ? 9.267 9.514 8.705 1.00 77.25 100 PRO A O 1
ATOM 763 N N . GLY A 1 101 ? 9.327 10.406 10.774 1.00 72.88 101 GLY A N 1
ATOM 764 C CA . GLY A 1 101 ? 8.698 11.681 10.437 1.00 72.88 101 GLY A CA 1
ATOM 765 C C . GLY A 1 101 ? 7.207 11.692 10.763 1.00 72.88 101 GLY A C 1
ATOM 766 O O . GLY A 1 101 ? 6.519 10.680 10.644 1.00 72.88 101 GLY A O 1
ATOM 767 N N . GLY A 1 102 ? 6.722 12.835 11.246 1.00 69.88 102 GLY A N 1
ATOM 768 C CA . GLY A 1 102 ? 5.305 13.042 11.551 1.00 69.88 102 GLY A CA 1
ATOM 769 C C . GLY A 1 102 ? 4.500 13.418 10.307 1.00 69.88 102 GLY A C 1
ATOM 770 O O . GLY A 1 102 ? 5.042 13.993 9.361 1.00 69.88 102 GLY A O 1
ATOM 771 N N . SER A 1 103 ? 3.206 13.113 10.323 1.00 68.88 103 SER A N 1
ATOM 772 C CA . SER A 1 103 ? 2.246 13.536 9.300 1.00 68.88 103 SER A CA 1
ATOM 773 C C . SER A 1 103 ? 1.458 14.757 9.782 1.00 68.88 103 SER A C 1
ATOM 775 O O . SER A 1 103 ? 1.076 14.811 10.951 1.00 68.88 103 SER A O 1
ATOM 777 N N . ASP A 1 104 ? 1.121 15.691 8.888 1.00 71.50 104 ASP A N 1
ATOM 778 C CA . ASP A 1 104 ? 0.252 16.847 9.185 1.00 71.50 104 ASP A CA 1
ATOM 779 C C . ASP A 1 104 ? -1.236 16.434 9.298 1.00 71.50 104 ASP A C 1
ATOM 781 O O . ASP A 1 104 ? -2.117 16.947 8.607 1.00 71.50 104 ASP A O 1
ATOM 785 N N . GLY A 1 105 ? -1.522 15.478 10.186 1.00 74.81 105 GLY A N 1
ATOM 786 C CA . GLY A 1 105 ? -2.846 14.895 10.413 1.00 74.81 105 GLY A CA 1
ATOM 787 C C . GLY A 1 105 ? -3.100 13.575 9.669 1.00 74.81 105 GLY A C 1
ATOM 788 O O . GLY A 1 105 ? -2.230 13.083 8.951 1.00 74.81 105 GLY A O 1
ATOM 789 N N . PRO A 1 106 ? -4.284 12.967 9.878 1.00 83.75 106 PRO A N 1
ATOM 790 C CA . PRO A 1 106 ? -4.631 11.686 9.278 1.00 83.75 106 PRO A CA 1
ATOM 791 C C . PRO A 1 106 ? -4.825 11.812 7.764 1.00 83.75 106 PRO A C 1
ATOM 793 O O . PRO A 1 106 ? -5.585 12.661 7.297 1.00 83.75 106 PRO A O 1
ATOM 796 N N . VAL A 1 107 ? -4.196 10.918 7.001 1.00 82.75 107 VAL A N 1
ATOM 797 C CA . VAL A 1 107 ? -4.327 10.861 5.537 1.00 82.75 107 VAL A CA 1
ATOM 798 C C . VAL A 1 107 ? -4.788 9.470 5.127 1.00 82.75 107 VAL A C 1
ATOM 800 O O . VAL A 1 107 ? -4.065 8.498 5.328 1.00 82.75 107 VAL A O 1
ATOM 803 N N . CYS A 1 108 ? -5.986 9.368 4.545 1.00 83.12 108 CYS A N 1
ATOM 804 C CA . CYS A 1 108 ? -6.455 8.131 3.921 1.00 83.12 108 CYS A CA 1
ATOM 805 C C . CYS A 1 108 ? -5.721 7.949 2.590 1.00 83.12 108 CYS A C 1
ATOM 807 O O . CYS A 1 108 ? -5.952 8.705 1.650 1.00 83.12 108 CYS A O 1
ATOM 809 N N . VAL A 1 109 ? -4.819 6.973 2.526 1.00 75.88 109 VAL A N 1
ATOM 810 C CA . VAL A 1 109 ? -3.945 6.750 1.364 1.00 75.88 109 VAL A CA 1
ATOM 811 C C . VAL A 1 109 ? -4.541 5.745 0.384 1.00 75.88 109 VAL A C 1
ATOM 813 O O . VAL A 1 109 ? -4.271 5.816 -0.808 1.00 75.88 109 VAL A O 1
ATOM 816 N N . ALA A 1 110 ? -5.369 4.820 0.865 1.00 76.31 110 ALA A N 1
ATOM 817 C CA . ALA A 1 110 ? -6.050 3.832 0.037 1.00 76.31 110 ALA A CA 1
ATOM 818 C C . ALA A 1 110 ? -7.301 3.302 0.747 1.00 76.31 110 ALA A C 1
ATOM 820 O O . ALA A 1 110 ? -7.457 3.457 1.955 1.00 76.31 110 ALA A O 1
ATOM 821 N N . GLY A 1 111 ? -8.178 2.632 0.014 1.00 77.81 111 GLY A N 1
ATOM 822 C CA . GLY A 1 111 ? -9.324 1.922 0.564 1.00 77.81 111 GLY A CA 1
ATOM 823 C C . GLY A 1 111 ? -9.991 1.072 -0.503 1.00 77.81 111 GLY A C 1
ATOM 824 O O . GLY A 1 111 ? -9.595 1.128 -1.659 1.00 77.81 111 GLY A O 1
ATOM 825 N N . ASP A 1 112 ? -10.958 0.260 -0.114 1.00 81.31 112 ASP A N 1
ATOM 826 C CA . ASP A 1 112 ? -11.894 -0.363 -1.048 1.00 81.31 112 ASP A CA 1
ATOM 827 C C . ASP A 1 112 ? -13.222 -0.626 -0.326 1.00 81.31 112 ASP A C 1
ATOM 829 O O . ASP A 1 112 ? -13.294 -0.600 0.910 1.00 81.31 112 ASP A O 1
ATOM 833 N N . GLY A 1 113 ? -14.287 -0.836 -1.091 1.00 82.50 113 GLY A N 1
ATOM 834 C CA . GLY A 1 113 ? -15.599 -1.205 -0.582 1.00 82.50 113 GLY A CA 1
ATOM 835 C C . GLY A 1 113 ? -16.457 -0.043 -0.064 1.00 82.50 113 GLY A C 1
ATOM 836 O O . GLY A 1 113 ? -15.992 1.027 0.358 1.00 82.50 113 GLY A O 1
ATOM 837 N N . SER A 1 114 ? -17.767 -0.293 -0.080 1.00 84.38 114 SER A N 1
ATOM 838 C CA . SER A 1 114 ? -18.808 0.627 0.382 1.00 84.38 114 SER A CA 1
ATOM 839 C C . SER A 1 114 ? -19.272 0.264 1.788 1.00 84.38 114 SER A C 1
ATOM 841 O O . SER A 1 114 ? -19.596 -0.891 2.056 1.00 84.38 114 SER A O 1
ATOM 843 N N . PHE A 1 115 ? -19.396 1.254 2.671 1.00 85.81 115 PHE A N 1
ATOM 844 C CA . PHE A 1 115 ? -20.084 1.085 3.950 1.00 85.81 115 PHE A CA 1
ATOM 845 C C . PHE A 1 115 ? -21.132 2.171 4.144 1.00 85.81 115 PHE A C 1
ATOM 847 O O . PHE A 1 115 ? -20.838 3.355 4.008 1.00 85.81 115 PHE A O 1
ATOM 854 N N . ALA A 1 116 ? -22.366 1.773 4.466 1.00 80.75 116 ALA A N 1
ATOM 855 C CA . ALA A 1 116 ? -23.492 2.691 4.671 1.00 80.75 116 ALA A CA 1
ATOM 856 C C . ALA A 1 116 ? -23.706 3.701 3.515 1.00 80.75 116 ALA A C 1
ATOM 858 O O . ALA A 1 116 ? -24.199 4.805 3.731 1.00 80.75 116 ALA A O 1
ATOM 859 N N . GLY A 1 117 ? -23.347 3.324 2.281 1.00 73.06 117 GLY A N 1
ATOM 860 C CA . GLY A 1 117 ? -23.423 4.196 1.104 1.00 73.06 117 GLY A CA 1
ATOM 861 C C . GLY A 1 117 ? -22.231 5.144 0.924 1.00 73.06 117 GLY A C 1
ATOM 862 O O . GLY A 1 117 ? -22.225 5.906 -0.038 1.00 73.06 117 GLY A O 1
ATOM 863 N N . ASN A 1 118 ? -21.224 5.086 1.802 1.00 73.12 118 ASN A N 1
ATOM 864 C CA . ASN A 1 118 ? -19.941 5.763 1.633 1.00 73.12 118 ASN A CA 1
ATOM 865 C C . ASN A 1 118 ? -18.946 4.814 0.968 1.00 73.12 118 ASN A C 1
ATOM 867 O O . ASN A 1 118 ? -18.406 3.898 1.597 1.00 73.12 118 ASN A O 1
ATOM 871 N N . GLU A 1 119 ? -18.710 5.048 -0.316 1.00 70.12 119 GLU A N 1
ATOM 872 C CA . GLU A 1 119 ? -17.630 4.416 -1.063 1.00 70.12 119 GLU A CA 1
ATOM 873 C C . GLU A 1 119 ? -16.352 5.229 -0.895 1.00 70.12 119 GLU A C 1
ATOM 875 O O . GLU A 1 119 ? -16.335 6.443 -1.096 1.00 70.12 119 GLU A O 1
ATOM 880 N N . VAL A 1 120 ? -15.276 4.539 -0.535 1.00 62.19 120 VAL A N 1
ATOM 881 C CA . VAL A 1 120 ? -13.918 5.039 -0.722 1.00 62.19 120 VAL A CA 1
ATOM 882 C C . VAL A 1 120 ? -13.230 3.956 -1.525 1.00 62.19 120 VAL A C 1
ATOM 884 O O . VAL A 1 120 ? -12.932 2.884 -1.002 1.00 62.19 120 VAL A O 1
ATOM 887 N N . ASP A 1 121 ? -13.062 4.220 -2.812 1.00 56.44 121 ASP A N 1
ATOM 888 C CA . ASP A 1 121 ? -12.177 3.419 -3.647 1.00 56.44 121 ASP A CA 1
ATOM 889 C C . ASP A 1 121 ? -10.730 3.750 -3.260 1.00 56.44 121 ASP A C 1
ATOM 891 O O . ASP A 1 121 ? -10.448 4.748 -2.585 1.00 56.44 121 ASP A O 1
ATOM 895 N N . LEU A 1 122 ? -9.794 2.930 -3.717 1.00 55.50 122 LEU A N 1
ATOM 896 C CA . LEU A 1 122 ? -8.388 3.277 -3.754 1.00 55.50 122 LEU A CA 1
ATOM 897 C C . LEU A 1 122 ? -8.319 4.576 -4.539 1.00 55.50 122 LEU A C 1
ATOM 899 O O . LEU A 1 122 ? -8.389 4.543 -5.770 1.00 55.50 122 LEU A O 1
ATOM 903 N N . ASP A 1 123 ? -8.201 5.715 -3.852 1.00 52.28 123 ASP A N 1
ATOM 904 C CA . ASP A 1 123 ? -8.078 7.002 -4.523 1.00 52.28 123 ASP A CA 1
ATOM 905 C C . ASP A 1 123 ? -6.654 7.180 -5.061 1.00 52.28 123 ASP A C 1
ATOM 907 O O . ASP A 1 123 ? -5.867 8.052 -4.706 1.00 52.28 123 ASP A O 1
ATOM 911 N N . LEU A 1 124 ? -6.341 6.286 -5.985 1.00 51.06 124 LEU A N 1
ATOM 912 C CA . LEU A 1 124 ? -5.491 6.524 -7.119 1.00 51.06 124 LEU A CA 1
ATOM 913 C C . LEU A 1 124 ? -6.288 7.227 -8.233 1.00 51.06 124 LEU A C 1
ATOM 915 O O . LEU A 1 124 ? -5.752 7.382 -9.326 1.00 51.06 124 LEU A O 1
ATOM 919 N N . THR A 1 125 ? -7.545 7.635 -8.009 1.00 40.06 125 THR A N 1
ATOM 920 C CA . THR A 1 125 ? -8.424 8.231 -9.030 1.00 40.06 125 THR A CA 1
ATOM 921 C C . THR A 1 125 ? -8.035 9.671 -9.377 1.00 40.06 125 THR A C 1
ATOM 923 O O . THR A 1 125 ? -8.319 10.126 -10.484 1.00 40.06 125 THR A O 1
ATOM 926 N N . GLY A 1 126 ? -7.270 10.339 -8.505 1.00 45.41 126 GLY A N 1
ATOM 927 C CA . GLY A 1 126 ? -6.473 11.529 -8.838 1.00 45.41 126 GLY A CA 1
ATOM 928 C C . GLY A 1 126 ? -5.041 11.239 -9.320 1.00 45.41 126 GLY A C 1
ATOM 929 O O . GLY A 1 126 ? -4.340 12.148 -9.761 1.00 45.41 126 GLY A O 1
ATOM 930 N N . SER A 1 127 ? -4.581 9.988 -9.238 1.00 55.28 127 SER A N 1
ATOM 931 C CA . SER A 1 127 ? -3.206 9.609 -9.560 1.00 55.28 127 SER A CA 1
ATOM 932 C C . SER A 1 127 ? -3.068 9.228 -11.035 1.00 55.28 127 SER A C 1
ATOM 934 O O . SER A 1 127 ? -3.838 8.446 -11.591 1.00 55.28 127 SER A O 1
ATOM 936 N N . THR A 1 128 ? -2.014 9.716 -11.673 1.00 68.50 128 THR A N 1
ATOM 937 C CA . THR A 1 128 ? -1.607 9.304 -13.021 1.00 68.50 128 THR A CA 1
ATOM 938 C C . THR A 1 128 ? -1.035 7.877 -13.055 1.00 68.50 128 THR A C 1
ATOM 940 O O . THR A 1 128 ? -0.421 7.509 -14.043 1.00 68.50 128 THR A O 1
ATOM 943 N N . VAL A 1 129 ? -1.183 7.064 -11.997 1.00 82.81 129 VAL A N 1
ATOM 944 C CA . VAL A 1 129 ? -0.559 5.734 -11.885 1.00 82.81 129 VAL A CA 1
ATOM 945 C C . VAL A 1 129 ? -1.173 4.743 -12.881 1.00 82.81 129 VAL A C 1
ATOM 947 O O . VAL A 1 129 ? -2.398 4.570 -12.972 1.00 82.81 129 VAL A O 1
ATOM 950 N N . ARG A 1 130 ? -0.301 4.021 -13.589 1.00 87.69 130 ARG A N 1
ATOM 951 C CA . ARG A 1 130 ? -0.667 2.991 -14.563 1.00 87.69 130 ARG A CA 1
ATOM 952 C C . ARG A 1 130 ? -1.563 1.907 -13.951 1.00 87.69 130 ARG A C 1
ATOM 954 O O . ARG A 1 130 ? -1.247 1.416 -12.867 1.00 87.69 130 ARG A O 1
ATOM 961 N N . PRO A 1 131 ? -2.644 1.483 -14.636 1.00 85.94 131 PRO A N 1
ATOM 962 C CA . PRO A 1 131 ? -3.563 0.452 -14.142 1.00 85.94 131 PRO A CA 1
ATOM 963 C C . PRO A 1 131 ? -2.877 -0.834 -13.669 1.00 85.94 131 PRO A C 1
ATOM 965 O O . PRO A 1 131 ? -3.307 -1.432 -12.688 1.00 85.94 131 PRO A O 1
ATOM 968 N N . GLU A 1 132 ? -1.804 -1.242 -14.339 1.00 90.12 132 GLU A N 1
ATOM 969 C CA . GLU A 1 132 ? -1.061 -2.462 -14.042 1.00 90.12 132 GLU A CA 1
ATOM 970 C C . GLU A 1 132 ? -0.338 -2.387 -12.690 1.00 90.12 132 GLU A C 1
ATOM 972 O O . GLU A 1 132 ? -0.324 -3.363 -11.943 1.00 90.12 132 GLU A O 1
ATOM 977 N N . VAL A 1 133 ? 0.199 -1.215 -12.336 1.00 89.81 133 VAL A N 1
ATOM 978 C CA . VAL A 1 133 ? 0.812 -0.972 -11.020 1.00 89.81 133 VAL A CA 1
ATOM 979 C C . VAL A 1 133 ? -0.254 -1.037 -9.927 1.00 89.81 133 VAL A C 1
ATOM 981 O O . VAL A 1 133 ? -0.036 -1.646 -8.882 1.00 89.81 133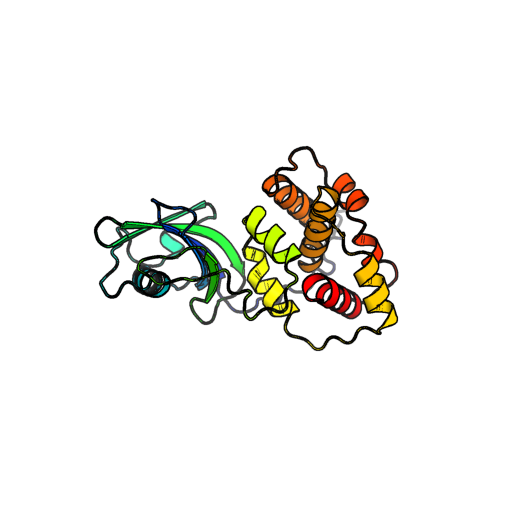 VAL A O 1
ATOM 984 N N . ARG A 1 134 ? -1.439 -0.470 -10.192 1.00 85.06 134 ARG A N 1
ATOM 985 C CA . ARG A 1 134 ? -2.578 -0.507 -9.258 1.00 85.06 134 ARG A CA 1
ATOM 986 C C . ARG A 1 134 ? -3.060 -1.931 -9.016 1.00 85.06 134 ARG A C 1
ATOM 988 O O . ARG A 1 134 ? -3.338 -2.295 -7.879 1.00 85.06 134 ARG A O 1
ATOM 995 N N . ASP A 1 135 ? -3.137 -2.734 -10.076 1.00 87.06 135 ASP A N 1
ATOM 996 C CA . ASP A 1 135 ? -3.495 -4.151 -9.984 1.00 87.06 135 ASP A CA 1
ATOM 997 C C . ASP A 1 135 ? -2.486 -4.935 -9.137 1.00 87.06 135 ASP A C 1
ATOM 999 O O . ASP A 1 135 ? -2.889 -5.706 -8.269 1.00 87.06 135 ASP A O 1
ATOM 1003 N N . VAL A 1 136 ? -1.184 -4.705 -9.336 1.00 91.25 136 VAL A N 1
ATOM 1004 C CA . VAL A 1 136 ? -0.130 -5.358 -8.545 1.00 91.25 136 VAL A CA 1
ATOM 1005 C C . VAL A 1 136 ? -0.206 -4.961 -7.073 1.00 91.25 136 VAL A C 1
ATOM 1007 O O . VAL A 1 136 ? -0.199 -5.847 -6.225 1.00 91.25 136 VAL A O 1
ATOM 1010 N N . ILE A 1 137 ? -0.347 -3.669 -6.760 1.00 87.50 137 ILE A N 1
ATOM 1011 C CA . ILE A 1 137 ? -0.483 -3.187 -5.375 1.00 87.50 137 ILE A CA 1
ATOM 1012 C C . ILE A 1 137 ? -1.706 -3.793 -4.693 1.00 87.50 137 ILE A C 1
ATOM 1014 O O . ILE A 1 137 ? -1.592 -4.288 -3.575 1.00 87.50 137 ILE A O 1
ATOM 1018 N N . ARG A 1 138 ? -2.856 -3.802 -5.380 1.00 83.75 138 ARG A N 1
ATOM 1019 C CA . ARG A 1 138 ? -4.094 -4.365 -4.835 1.00 83.75 138 ARG A CA 1
ATOM 1020 C C . ARG A 1 138 ? -3.941 -5.856 -4.547 1.00 83.75 138 ARG A C 1
ATOM 1022 O O . ARG A 1 138 ? -4.288 -6.298 -3.463 1.00 83.75 138 ARG A O 1
ATOM 1029 N N . ARG A 1 139 ? -3.401 -6.625 -5.498 1.00 89.69 139 ARG A N 1
ATOM 1030 C CA . ARG A 1 139 ? -3.230 -8.079 -5.346 1.00 89.69 139 ARG A CA 1
ATOM 1031 C C . ARG A 1 139 ? -2.162 -8.474 -4.337 1.00 89.69 139 ARG A C 1
ATOM 1033 O O . ARG A 1 139 ? -2.291 -9.526 -3.732 1.00 89.69 139 ARG A O 1
ATOM 1040 N N . ALA A 1 140 ? -1.104 -7.679 -4.208 1.00 88.69 140 ALA A N 1
ATOM 1041 C CA . ALA A 1 140 ? -0.062 -7.897 -3.209 1.00 88.69 140 ALA A CA 1
ATOM 1042 C C . ALA A 1 140 ? -0.454 -7.358 -1.824 1.00 88.69 140 ALA A C 1
ATOM 1044 O O . ALA A 1 140 ? 0.332 -7.498 -0.892 1.00 88.69 140 ALA A O 1
ATOM 1045 N N . GLU A 1 141 ? -1.605 -6.684 -1.715 1.00 82.25 141 GLU A N 1
ATOM 1046 C CA . GLU A 1 141 ? -2.069 -5.968 -0.522 1.00 82.25 141 GLU A CA 1
ATOM 1047 C C . GLU A 1 141 ? -1.026 -4.990 0.057 1.00 82.25 141 GLU A C 1
ATOM 1049 O O . GLU A 1 141 ? -1.001 -4.709 1.253 1.00 82.25 141 GLU A O 1
ATOM 1054 N N . SER A 1 142 ? -0.155 -4.444 -0.799 1.00 82.81 142 SER A N 1
ATOM 1055 C CA . SER A 1 142 ? 0.988 -3.623 -0.387 1.00 82.81 142 SER A CA 1
ATOM 1056 C C . SER A 1 142 ? 0.719 -2.142 -0.644 1.00 82.81 142 SER A C 1
ATOM 1058 O O . SER A 1 142 ? 1.205 -1.537 -1.601 1.00 82.81 142 SER A O 1
ATOM 1060 N N . PHE A 1 143 ? -0.121 -1.561 0.208 1.00 76.50 143 PHE A N 1
ATOM 1061 C CA . PHE A 1 143 ? -0.615 -0.187 0.063 1.00 76.50 143 PHE A CA 1
ATOM 1062 C C . PHE A 1 143 ? 0.362 0.884 0.564 1.00 76.50 143 PHE A C 1
ATOM 1064 O O . PHE A 1 143 ? 0.187 2.064 0.263 1.00 76.50 143 PHE A O 1
ATOM 1071 N N . ASP A 1 144 ? 1.444 0.471 1.220 1.00 74.50 144 ASP A N 1
ATOM 1072 C CA . ASP A 1 144 ? 2.530 1.338 1.695 1.00 74.50 144 ASP A CA 1
ATOM 1073 C C . ASP A 1 144 ? 3.260 2.066 0.553 1.00 74.50 144 ASP A C 1
ATOM 1075 O O . ASP A 1 144 ? 3.890 3.103 0.753 1.00 74.50 144 ASP A O 1
ATOM 1079 N N . PHE A 1 145 ? 3.135 1.561 -0.679 1.00 80.44 145 PHE A N 1
ATOM 1080 C CA . PHE A 1 145 ? 3.658 2.214 -1.877 1.00 80.44 145 PHE A CA 1
ATOM 1081 C C . PHE A 1 145 ? 2.847 3.434 -2.313 1.00 80.44 145 PHE A C 1
ATOM 1083 O O . PHE A 1 145 ? 3.358 4.252 -3.077 1.00 80.44 145 PHE A O 1
ATOM 1090 N N . VAL A 1 146 ? 1.590 3.580 -1.885 1.00 77.25 146 VAL A N 1
ATOM 1091 C CA . VAL A 1 146 ? 0.712 4.634 -2.415 1.00 77.25 146 VAL A CA 1
ATOM 1092 C C . VAL A 1 146 ? 1.255 6.046 -2.146 1.00 77.25 146 VAL A C 1
ATOM 1094 O O . VAL A 1 146 ? 1.327 6.816 -3.106 1.00 77.25 146 VAL A O 1
ATOM 1097 N N . PRO A 1 147 ? 1.735 6.391 -0.934 1.00 73.50 147 PRO A N 1
ATOM 1098 C CA . PRO A 1 147 ? 2.386 7.681 -0.696 1.00 73.50 147 PRO A CA 1
ATOM 1099 C C . PRO A 1 147 ? 3.594 7.924 -1.612 1.00 73.50 147 PRO A C 1
ATOM 1101 O O . PRO A 1 147 ? 3.724 8.997 -2.200 1.00 73.50 147 PRO A O 1
ATOM 1104 N N . LEU A 1 148 ? 4.453 6.913 -1.795 1.00 79.62 148 LEU A N 1
ATOM 1105 C CA . LEU A 1 148 ? 5.614 7.001 -2.685 1.00 79.62 148 LEU A CA 1
ATOM 1106 C C . LEU A 1 148 ? 5.185 7.282 -4.133 1.00 79.62 148 LEU A C 1
ATOM 1108 O O . LEU A 1 148 ? 5.763 8.139 -4.799 1.00 79.62 148 LEU A O 1
ATOM 1112 N N . LEU A 1 149 ? 4.148 6.595 -4.614 1.00 83.12 149 LEU A N 1
ATOM 1113 C CA . LEU A 1 149 ? 3.617 6.795 -5.960 1.00 83.12 149 LEU A CA 1
ATOM 1114 C C . LEU A 1 149 ? 2.997 8.181 -6.149 1.00 83.12 149 LEU A C 1
ATOM 1116 O O . LEU A 1 149 ? 3.149 8.766 -7.217 1.00 83.12 149 LEU A O 1
ATOM 1120 N N . GLN A 1 150 ? 2.322 8.724 -5.136 1.00 76.19 150 GLN A N 1
ATOM 1121 C CA . GLN A 1 150 ? 1.783 10.085 -5.188 1.00 76.19 150 GLN A CA 1
ATOM 1122 C C . GLN A 1 150 ? 2.905 11.125 -5.302 1.00 76.19 150 GLN A C 1
ATOM 1124 O O . GLN A 1 150 ? 2.807 12.036 -6.121 1.00 76.19 150 GLN A O 1
ATOM 1129 N N . VAL A 1 151 ? 3.998 10.951 -4.552 1.00 78.44 151 VAL A N 1
ATOM 1130 C CA . VAL A 1 151 ? 5.176 11.830 -4.637 1.00 78.44 151 VAL A CA 1
ATOM 1131 C C . VAL A 1 151 ? 5.861 11.719 -5.999 1.00 78.44 151 VAL A C 1
ATOM 1133 O O . VAL A 1 151 ? 6.251 12.728 -6.580 1.00 78.44 151 VAL A O 1
ATOM 1136 N N . LEU A 1 152 ? 5.999 10.507 -6.541 1.00 80.62 152 LEU A N 1
ATOM 1137 C CA . LEU A 1 152 ? 6.594 10.318 -7.865 1.00 80.62 152 LEU A CA 1
ATOM 1138 C C . LEU A 1 152 ? 5.722 10.918 -8.975 1.00 80.62 152 LEU A C 1
ATOM 1140 O O . LEU A 1 152 ? 6.274 11.472 -9.927 1.00 80.62 152 LEU A O 1
ATOM 1144 N N . ALA A 1 153 ? 4.393 10.879 -8.832 1.00 75.25 153 ALA A N 1
ATOM 1145 C CA . ALA A 1 153 ? 3.457 11.508 -9.764 1.00 75.25 153 ALA A CA 1
ATOM 1146 C C . ALA A 1 153 ? 3.650 13.028 -9.871 1.00 75.25 153 ALA A C 1
ATOM 1148 O O . ALA A 1 153 ? 3.375 13.602 -10.927 1.00 75.25 153 ALA A O 1
ATOM 1149 N N . ASP A 1 154 ? 4.093 13.669 -8.787 1.00 68.44 154 ASP A N 1
ATOM 1150 C CA . ASP A 1 154 ? 4.286 15.112 -8.702 1.00 68.44 154 ASP A CA 1
ATOM 1151 C C . ASP A 1 154 ? 5.610 15.507 -9.384 1.00 68.44 154 ASP A C 1
ATOM 1153 O O . ASP A 1 154 ? 6.709 15.436 -8.823 1.00 68.44 154 ASP A O 1
ATOM 1157 N N . GLY A 1 155 ? 5.527 15.828 -10.677 1.00 67.06 155 GLY A N 1
ATOM 1158 C CA . GLY A 1 155 ? 6.667 16.273 -11.474 1.00 67.06 155 GLY A CA 1
ATOM 1159 C C . GLY A 1 155 ? 6.378 16.372 -12.969 1.00 67.06 155 GLY A C 1
ATOM 1160 O O . GLY A 1 155 ? 5.582 15.616 -13.527 1.00 67.06 155 GLY A O 1
ATOM 1161 N N . GLU A 1 156 ? 7.049 17.308 -13.643 1.00 68.94 156 GLU A N 1
ATOM 1162 C CA . GLU A 1 156 ? 7.009 17.393 -15.103 1.00 68.94 156 GLU A CA 1
ATOM 1163 C C . GLU A 1 156 ? 7.748 16.205 -15.725 1.00 68.94 156 GLU A C 1
ATOM 1165 O O . GLU A 1 156 ? 8.870 15.890 -15.341 1.00 68.94 156 GLU A O 1
ATOM 1170 N N . ARG A 1 157 ? 7.132 15.562 -16.721 1.00 71.31 157 ARG A N 1
ATOM 1171 C CA . ARG A 1 157 ? 7.769 14.478 -17.476 1.00 71.31 157 ARG A CA 1
ATOM 1172 C C . ARG A 1 157 ? 8.701 15.071 -18.518 1.00 71.31 157 ARG A C 1
ATOM 1174 O O . ARG A 1 157 ? 8.243 15.640 -19.511 1.00 71.31 157 ARG A O 1
ATOM 1181 N N . THR A 1 158 ? 10.004 14.919 -18.312 1.00 81.88 158 THR A N 1
ATOM 1182 C CA . THR A 1 158 ? 11.013 15.567 -19.164 1.00 81.88 158 THR A CA 1
ATOM 1183 C C . THR A 1 158 ? 11.673 14.625 -20.173 1.00 81.88 158 THR A C 1
ATOM 1185 O O . THR A 1 158 ? 12.445 15.074 -21.025 1.00 81.88 158 THR A O 1
ATOM 1188 N N . LEU A 1 159 ? 11.341 13.326 -20.144 1.00 88.06 159 LEU A N 1
ATOM 1189 C CA . LEU A 1 159 ? 11.981 12.340 -21.014 1.00 88.06 159 LEU A CA 1
ATOM 1190 C C . LEU A 1 159 ? 11.737 12.602 -22.517 1.00 88.06 159 LEU A C 1
ATOM 1192 O O . LEU A 1 159 ? 10.592 12.809 -22.957 1.00 88.06 159 LEU A O 1
ATOM 1196 N N . PRO A 1 160 ? 12.792 12.501 -23.353 1.00 90.62 160 PRO A N 1
ATOM 1197 C CA . PRO A 1 160 ? 12.665 12.577 -24.803 1.00 90.62 160 PRO A CA 1
ATOM 1198 C C . PRO A 1 160 ? 11.694 11.529 -25.363 1.00 90.62 160 PRO A C 1
ATOM 1200 O O . PRO A 1 160 ? 11.622 10.401 -24.883 1.00 90.62 160 PRO A O 1
ATOM 1203 N N . ALA A 1 161 ? 10.997 11.860 -26.455 1.00 89.19 161 ALA A N 1
ATOM 1204 C CA . ALA A 1 161 ? 9.999 10.970 -27.062 1.00 89.19 161 ALA A CA 1
ATOM 1205 C C . ALA A 1 161 ? 10.545 9.586 -27.457 1.00 89.19 161 ALA A C 1
ATOM 1207 O O . ALA A 1 161 ? 9.839 8.591 -27.320 1.00 89.19 161 ALA A O 1
ATOM 1208 N N . GLY A 1 162 ? 11.796 9.516 -27.925 1.00 91.31 162 GLY A N 1
ATOM 1209 C CA . GLY A 1 162 ? 12.442 8.243 -28.259 1.00 91.31 162 GLY A CA 1
ATOM 1210 C C . GLY A 1 162 ? 12.664 7.355 -27.035 1.00 91.31 162 GLY A C 1
ATOM 1211 O O . GLY A 1 162 ? 12.462 6.147 -27.113 1.00 91.31 162 GLY A O 1
ATOM 1212 N N . GLU A 1 163 ? 13.000 7.960 -25.896 1.00 91.12 163 GLU A N 1
ATOM 1213 C CA . GLU A 1 163 ? 13.214 7.242 -24.641 1.00 91.12 163 GLU A CA 1
ATOM 1214 C C . GLU A 1 163 ? 11.891 6.749 -24.055 1.00 91.12 163 GLU A C 1
ATOM 1216 O O . GLU A 1 163 ? 11.768 5.584 -23.689 1.00 91.12 163 GLU A O 1
ATOM 1221 N N . ARG A 1 164 ? 10.847 7.582 -24.100 1.00 91.31 164 ARG A N 1
ATOM 1222 C CA . ARG A 1 164 ? 9.484 7.170 -23.731 1.00 91.31 164 ARG A CA 1
ATOM 1223 C C . ARG A 1 164 ? 8.987 5.999 -24.581 1.00 91.31 164 ARG A C 1
ATOM 1225 O O . ARG A 1 164 ? 8.446 5.034 -24.051 1.00 91.31 164 ARG A O 1
ATOM 1232 N N . ALA A 1 165 ? 9.232 6.026 -25.894 1.00 91.50 165 ALA A N 1
ATOM 1233 C CA . ALA A 1 165 ? 8.892 4.914 -26.783 1.00 91.50 165 ALA A CA 1
ATOM 1234 C C . ALA A 1 165 ? 9.693 3.636 -26.468 1.00 91.50 165 ALA A C 1
ATOM 1236 O O . ALA A 1 165 ? 9.132 2.540 -26.511 1.00 91.50 165 ALA A O 1
ATOM 1237 N N . ARG A 1 166 ? 10.982 3.766 -26.116 1.00 93.44 166 ARG A N 1
ATOM 1238 C CA . ARG A 1 166 ? 11.819 2.645 -25.661 1.00 93.44 166 ARG A CA 1
ATOM 1239 C C . ARG A 1 166 ? 11.241 2.011 -24.397 1.00 93.44 166 ARG A C 1
ATOM 1241 O O . ARG A 1 166 ? 11.055 0.798 -24.370 1.00 93.44 166 ARG A O 1
ATOM 1248 N N . LEU A 1 167 ? 10.929 2.823 -23.387 1.00 93.44 167 LEU A N 1
ATOM 1249 C CA . LEU A 1 167 ? 10.370 2.367 -22.112 1.00 93.44 167 LEU A CA 1
ATOM 1250 C C . LEU A 1 167 ? 8.989 1.729 -22.291 1.00 93.44 167 LEU A C 1
ATOM 1252 O O . LEU A 1 167 ? 8.744 0.654 -21.750 1.00 93.44 167 LEU A O 1
ATOM 1256 N N . ALA A 1 168 ? 8.122 2.314 -23.122 1.00 91.25 168 ALA A N 1
ATOM 1257 C CA . ALA A 1 168 ? 6.830 1.723 -23.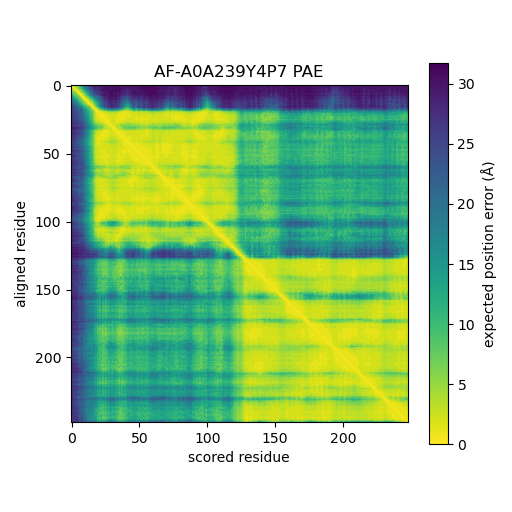464 1.00 91.25 168 ALA A CA 1
ATOM 1258 C C . ALA A 1 168 ? 6.969 0.328 -24.105 1.00 91.25 168 ALA A C 1
ATOM 1260 O O . ALA A 1 168 ? 6.131 -0.537 -23.872 1.00 91.25 168 ALA A O 1
ATOM 1261 N N . GLY A 1 169 ? 8.043 0.084 -24.866 1.00 91.56 169 GLY A N 1
ATOM 1262 C CA . GLY A 1 169 ? 8.351 -1.227 -25.445 1.00 91.56 169 GLY A CA 1
ATOM 1263 C C . GLY A 1 169 ? 8.824 -2.287 -24.440 1.00 91.56 169 GLY A C 1
ATOM 1264 O O . GLY A 1 169 ? 8.854 -3.468 -24.784 1.00 91.56 169 GLY A O 1
ATOM 1265 N N . LEU A 1 170 ? 9.192 -1.891 -23.216 1.00 92.69 170 LEU A N 1
ATOM 1266 C CA . LEU A 1 170 ? 9.546 -2.815 -22.131 1.00 92.69 170 LEU A CA 1
ATOM 1267 C C . LEU A 1 170 ? 8.326 -3.253 -21.315 1.00 92.69 170 LEU A C 1
ATOM 1269 O O . LEU A 1 170 ? 8.380 -4.298 -20.667 1.00 92.69 170 LEU A O 1
ATOM 1273 N N . VAL A 1 171 ? 7.243 -2.471 -21.346 1.00 92.56 171 VAL A N 1
ATOM 1274 C CA . VAL A 1 171 ? 6.040 -2.737 -20.557 1.00 92.56 171 VAL A CA 1
ATOM 1275 C C . VAL A 1 171 ? 5.398 -4.059 -21.010 1.00 92.56 171 VAL A C 1
ATOM 1277 O O . VAL A 1 171 ? 5.097 -4.225 -22.196 1.00 92.56 171 VAL A O 1
ATOM 1280 N N . PRO A 1 172 ? 5.173 -5.020 -20.095 1.00 91.12 172 PRO A N 1
ATOM 1281 C CA . PRO A 1 172 ? 4.547 -6.296 -20.424 1.00 91.12 172 PRO A CA 1
ATOM 1282 C C . PRO A 1 172 ? 3.130 -6.120 -20.983 1.00 91.12 172 PRO A C 1
ATOM 1284 O O . PRO A 1 172 ? 2.307 -5.418 -20.406 1.00 91.12 172 PRO A O 1
ATOM 1287 N N . ALA A 1 173 ? 2.818 -6.816 -22.079 1.00 83.56 173 ALA A N 1
ATOM 1288 C CA . ALA A 1 173 ? 1.524 -6.688 -22.759 1.00 83.56 173 ALA A CA 1
ATOM 1289 C C . ALA A 1 173 ? 0.362 -7.419 -22.058 1.00 83.56 173 ALA A C 1
ATOM 1291 O O . ALA A 1 173 ? -0.802 -7.123 -22.324 1.00 83.56 173 ALA A O 1
ATOM 1292 N N . SER A 1 174 ? 0.652 -8.414 -21.212 1.00 85.88 174 SER A N 1
ATOM 1293 C CA . SER A 1 174 ? -0.371 -9.245 -20.570 1.00 85.88 174 SER A CA 1
ATOM 1294 C C . SER A 1 174 ? 0.056 -9.750 -19.198 1.00 85.88 174 SER A C 1
ATOM 1296 O O . SER A 1 174 ? 1.218 -10.116 -18.986 1.00 85.88 174 SER A O 1
ATOM 1298 N N . ARG A 1 175 ? -0.927 -9.875 -18.301 1.00 87.56 175 ARG A N 1
ATOM 1299 C CA . ARG A 1 175 ? -0.749 -10.413 -16.950 1.00 87.56 175 ARG A CA 1
ATOM 1300 C C . ARG A 1 175 ? -0.143 -11.819 -16.983 1.00 87.56 175 ARG A C 1
ATOM 1302 O O . ARG A 1 175 ? -0.649 -12.717 -17.650 1.00 87.56 175 ARG A O 1
ATOM 1309 N N . SER A 1 176 ? 0.964 -11.988 -16.270 1.00 92.75 176 SER A N 1
ATOM 1310 C CA . SER A 1 176 ? 1.758 -13.219 -16.182 1.00 92.75 176 SER A CA 1
ATOM 1311 C C . SER A 1 176 ? 2.779 -13.086 -15.046 1.00 92.75 176 SER A C 1
ATOM 1313 O O . SER A 1 176 ? 3.012 -11.974 -14.573 1.00 92.75 176 SER A O 1
ATOM 1315 N N . LYS A 1 177 ? 3.455 -14.180 -14.663 1.00 94.50 177 LYS A N 1
ATOM 1316 C CA . LYS A 1 177 ? 4.589 -14.140 -13.715 1.00 94.50 177 LYS A CA 1
ATOM 1317 C C . LYS A 1 177 ? 5.647 -13.108 -14.127 1.00 94.50 177 LYS A C 1
ATOM 1319 O O . LYS A 1 177 ? 6.152 -12.369 -13.295 1.00 94.50 177 LYS A O 1
ATOM 1324 N N . THR A 1 178 ? 5.946 -13.025 -15.424 1.00 93.69 178 THR A N 1
ATOM 1325 C CA . THR A 1 178 ? 6.880 -12.046 -15.999 1.00 93.69 178 THR A CA 1
ATOM 1326 C C . THR A 1 178 ? 6.388 -10.611 -15.825 1.00 93.69 178 THR A C 1
ATOM 1328 O O . THR A 1 178 ? 7.180 -9.730 -15.506 1.00 93.69 178 THR A O 1
ATOM 1331 N N . SER A 1 179 ? 5.085 -10.370 -16.001 1.00 94.62 179 SER A N 1
ATOM 1332 C CA . SER A 1 179 ? 4.504 -9.044 -15.777 1.00 94.62 179 SER A CA 1
ATOM 1333 C C . SER A 1 179 ? 4.549 -8.637 -14.308 1.00 94.62 179 SER A C 1
ATOM 1335 O O . SER A 1 179 ? 4.884 -7.495 -14.013 1.00 94.62 179 SER A O 1
ATOM 1337 N N . ASP A 1 180 ? 4.238 -9.560 -13.398 1.00 96.31 180 ASP A N 1
ATOM 1338 C CA . ASP A 1 180 ? 4.319 -9.314 -11.956 1.00 96.31 180 ASP A CA 1
ATOM 1339 C C . ASP A 1 180 ? 5.774 -9.028 -11.551 1.00 96.31 180 ASP A C 1
ATOM 1341 O O . ASP A 1 180 ? 6.043 -8.025 -10.896 1.00 96.31 180 ASP A O 1
ATOM 1345 N N . ALA A 1 181 ? 6.729 -9.818 -12.053 1.00 96.12 181 ALA A N 1
ATOM 1346 C CA . ALA A 1 181 ? 8.161 -9.593 -11.859 1.00 96.12 181 ALA A CA 1
ATOM 1347 C C . ALA A 1 181 ? 8.630 -8.223 -12.383 1.00 96.12 181 ALA A C 1
ATOM 1349 O O . ALA A 1 181 ? 9.440 -7.566 -11.729 1.00 96.12 181 ALA A O 1
ATOM 1350 N N . PHE A 1 182 ? 8.130 -7.775 -13.543 1.00 96.81 182 PHE A N 1
ATOM 1351 C CA . PHE A 1 182 ? 8.420 -6.442 -14.084 1.00 96.81 182 PHE A CA 1
ATOM 1352 C C . PHE A 1 182 ? 7.987 -5.346 -13.108 1.00 96.81 182 PHE A C 1
ATOM 1354 O O . PHE A 1 182 ? 8.814 -4.540 -12.686 1.00 96.81 182 PHE A O 1
ATOM 1361 N N . TRP A 1 183 ? 6.713 -5.334 -12.711 1.00 96.06 183 TRP A N 1
ATOM 1362 C CA . TRP A 1 183 ? 6.169 -4.268 -11.868 1.00 96.06 183 TRP A CA 1
ATOM 1363 C C . TRP A 1 183 ? 6.711 -4.297 -10.443 1.00 96.06 183 TRP A C 1
ATOM 1365 O O . TRP A 1 183 ? 7.008 -3.240 -9.896 1.00 96.06 183 TRP A O 1
ATOM 1375 N N . VAL A 1 184 ? 6.923 -5.484 -9.869 1.00 95.69 184 VAL A N 1
ATOM 1376 C CA . VAL A 1 184 ? 7.575 -5.633 -8.561 1.00 95.69 184 VAL A CA 1
ATOM 1377 C C . VAL A 1 184 ? 9.004 -5.092 -8.595 1.00 95.69 184 VAL A C 1
ATOM 1379 O O . VAL A 1 184 ? 9.410 -4.394 -7.671 1.00 95.69 184 VAL A O 1
ATOM 1382 N N . HIS A 1 185 ? 9.762 -5.351 -9.664 1.00 95.00 185 HIS A N 1
ATOM 1383 C CA . HIS A 1 185 ? 11.102 -4.786 -9.810 1.00 95.00 185 HIS A CA 1
ATOM 1384 C C . HIS A 1 185 ? 11.050 -3.254 -9.934 1.00 95.00 185 HIS A C 1
ATOM 1386 O O . HIS A 1 185 ? 11.796 -2.571 -9.238 1.00 95.00 185 HIS A O 1
ATOM 1392 N N . VAL A 1 186 ? 10.145 -2.694 -10.746 1.00 94.75 186 VAL A N 1
ATOM 1393 C CA . VAL A 1 186 ? 9.978 -1.231 -10.861 1.00 94.75 186 VAL A CA 1
ATOM 1394 C C . VAL A 1 186 ? 9.614 -0.597 -9.511 1.00 94.75 186 VAL A C 1
ATOM 1396 O O . VAL A 1 186 ? 10.236 0.391 -9.125 1.00 94.75 186 VAL A O 1
ATOM 1399 N N . LEU A 1 187 ? 8.664 -1.178 -8.770 1.00 92.88 187 LEU A N 1
ATOM 1400 C CA . LEU A 1 187 ? 8.269 -0.710 -7.436 1.00 92.88 187 LEU A CA 1
ATOM 1401 C C . LEU A 1 18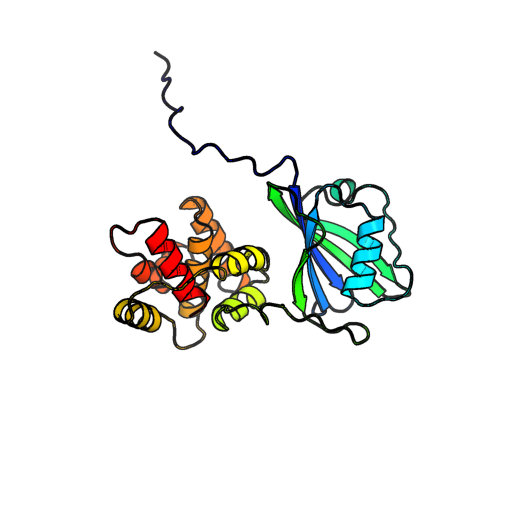7 ? 9.432 -0.774 -6.442 1.00 92.88 187 LEU A C 1
ATOM 1403 O O . LEU A 1 187 ? 9.678 0.190 -5.726 1.00 92.88 187 LEU A O 1
ATOM 1407 N N . ALA A 1 188 ? 10.194 -1.868 -6.433 1.00 92.06 188 ALA A N 1
ATOM 1408 C CA . ALA A 1 188 ? 11.337 -2.005 -5.537 1.00 92.06 188 ALA A CA 1
ATOM 1409 C C . ALA A 1 188 ? 12.449 -0.988 -5.850 1.00 92.06 188 ALA A C 1
ATOM 1411 O O . ALA A 1 188 ? 13.057 -0.437 -4.935 1.00 92.06 188 ALA A O 1
ATOM 1412 N N . MET A 1 189 ? 12.684 -0.684 -7.132 1.00 89.88 189 MET A N 1
ATOM 1413 C CA . MET A 1 189 ? 13.627 0.367 -7.532 1.00 89.88 189 MET A CA 1
ATOM 1414 C C . MET A 1 189 ? 13.161 1.765 -7.114 1.00 89.88 189 MET A C 1
ATOM 1416 O O . MET A 1 189 ? 14.001 2.615 -6.822 1.00 89.88 189 MET A O 1
ATOM 1420 N N . ALA A 1 190 ? 11.848 2.001 -7.052 1.00 88.94 190 ALA A N 1
ATOM 1421 C CA . ALA A 1 190 ? 11.279 3.272 -6.612 1.00 88.94 190 ALA A CA 1
ATOM 1422 C C . ALA A 1 190 ? 11.559 3.581 -5.133 1.00 88.94 190 ALA A C 1
ATOM 1424 O O . ALA A 1 190 ? 11.553 4.747 -4.749 1.00 88.94 190 ALA A O 1
ATOM 1425 N N . CYS A 1 191 ? 11.845 2.563 -4.316 1.00 86.12 191 CYS A N 1
ATOM 1426 C CA . CYS A 1 191 ? 12.197 2.745 -2.909 1.00 86.12 191 CYS A CA 1
ATOM 1427 C C . CYS A 1 191 ? 13.612 3.313 -2.700 1.00 86.12 191 CYS A C 1
ATOM 1429 O O . CYS A 1 191 ? 13.906 3.779 -1.608 1.00 86.12 191 CYS A O 1
ATOM 1431 N N . PHE A 1 192 ? 14.489 3.281 -3.716 1.00 82.81 192 PHE A N 1
ATOM 1432 C CA . PHE A 1 192 ? 15.900 3.700 -3.612 1.00 82.81 192 PHE A CA 1
ATOM 1433 C C . PHE A 1 192 ? 16.682 3.026 -2.463 1.00 82.81 192 PHE A C 1
ATOM 1435 O O . PHE A 1 192 ? 17.604 3.609 -1.893 1.00 82.81 192 PHE A O 1
ATOM 1442 N N . GLU A 1 193 ? 16.334 1.777 -2.156 1.00 83.75 193 GLU A N 1
ATOM 1443 C CA . GLU A 1 193 ? 16.941 0.993 -1.080 1.00 83.75 193 GLU A CA 1
ATOM 1444 C C . GLU A 1 193 ? 18.232 0.280 -1.503 1.00 83.75 193 GLU A C 1
ATOM 1446 O O . GLU A 1 193 ? 18.561 0.144 -2.687 1.00 83.75 193 GLU A O 1
ATOM 1451 N N . ASP A 1 194 ? 18.974 -0.233 -0.519 1.00 83.75 194 ASP A N 1
ATOM 1452 C CA . ASP A 1 194 ? 20.141 -1.067 -0.787 1.00 83.75 194 ASP A CA 1
ATOM 1453 C C . ASP A 1 194 ? 19.762 -2.416 -1.439 1.00 83.75 194 ASP A C 1
ATOM 1455 O O . ASP A 1 194 ? 18.616 -2.877 -1.411 1.00 83.75 194 ASP A O 1
ATOM 1459 N N . CYS A 1 195 ? 20.738 -3.075 -2.073 1.00 87.56 195 CYS A N 1
ATOM 1460 C CA . CYS A 1 195 ? 20.499 -4.335 -2.786 1.00 87.56 195 CYS A CA 1
ATOM 1461 C C . CYS A 1 195 ? 19.901 -5.438 -1.879 1.00 87.56 195 CYS A C 1
ATOM 1463 O O . CYS A 1 195 ? 18.920 -6.069 -2.284 1.00 87.56 195 CYS A O 1
ATOM 1465 N N . PRO A 1 196 ? 20.403 -5.675 -0.648 1.00 88.88 196 PRO A N 1
ATOM 1466 C CA . PRO A 1 196 ? 19.785 -6.626 0.277 1.00 88.88 196 PRO A CA 1
ATOM 1467 C C . PRO A 1 196 ? 18.314 -6.328 0.600 1.00 88.88 196 PRO A C 1
ATOM 1469 O O . PRO A 1 196 ? 17.495 -7.251 0.616 1.00 88.88 196 PRO A O 1
ATOM 1472 N N . THR A 1 197 ? 17.955 -5.067 0.846 1.00 84.25 197 THR A N 1
ATOM 1473 C CA . THR A 1 197 ? 16.575 -4.677 1.173 1.00 84.25 197 THR A CA 1
ATOM 1474 C C . THR A 1 197 ? 15.672 -4.778 -0.045 1.00 84.25 197 THR A C 1
ATOM 1476 O O . THR A 1 197 ? 14.620 -5.411 0.045 1.00 84.25 197 THR A O 1
ATOM 1479 N N . THR A 1 198 ? 16.144 -4.321 -1.205 1.00 89.25 198 THR A N 1
ATOM 1480 C CA . THR A 1 198 ? 15.463 -4.491 -2.497 1.00 89.25 198 THR A CA 1
ATOM 1481 C C . THR A 1 198 ? 15.127 -5.963 -2.757 1.00 89.25 198 THR A C 1
ATOM 1483 O O . THR A 1 198 ? 13.993 -6.298 -3.091 1.00 89.25 198 THR A O 1
ATOM 1486 N N . ARG A 1 199 ? 16.077 -6.882 -2.535 1.00 93.62 199 ARG A N 1
ATOM 1487 C CA . ARG A 1 199 ? 15.852 -8.328 -2.712 1.00 93.62 199 ARG A CA 1
ATOM 1488 C C . ARG A 1 199 ? 14.775 -8.880 -1.783 1.00 93.62 199 ARG A C 1
ATOM 1490 O O . ARG A 1 199 ? 13.952 -9.679 -2.221 1.00 93.62 199 ARG A O 1
ATOM 1497 N N . ARG A 1 200 ? 14.771 -8.477 -0.509 1.00 91.50 200 ARG A N 1
ATOM 1498 C CA . ARG A 1 200 ? 13.744 -8.913 0.454 1.00 91.50 200 ARG A CA 1
ATOM 1499 C C . ARG A 1 200 ? 12.362 -8.399 0.069 1.00 91.50 200 ARG A C 1
ATOM 1501 O O . ARG A 1 200 ? 11.413 -9.177 0.096 1.00 91.50 200 ARG A O 1
ATOM 1508 N N . LEU A 1 201 ? 12.274 -7.130 -0.322 1.00 91.25 201 LEU A N 1
ATOM 1509 C CA . LEU A 1 201 ? 11.035 -6.498 -0.760 1.00 91.25 201 LEU A CA 1
ATOM 1510 C C . LEU A 1 201 ? 10.446 -7.219 -1.977 1.00 91.25 201 LEU A C 1
ATOM 1512 O O . LEU A 1 201 ? 9.289 -7.629 -1.952 1.00 91.25 201 LEU A O 1
ATOM 1516 N N . VAL A 1 202 ? 11.274 -7.468 -2.996 1.00 94.56 202 VAL A N 1
ATOM 1517 C CA . VAL A 1 202 ? 10.885 -8.212 -4.201 1.00 94.56 202 VAL A CA 1
ATOM 1518 C C . VAL A 1 202 ? 10.342 -9.604 -3.861 1.00 94.56 202 VAL A C 1
ATOM 1520 O O . VAL A 1 202 ? 9.281 -9.985 -4.351 1.00 94.56 202 VAL A O 1
ATOM 1523 N N . LEU A 1 203 ? 11.033 -10.358 -2.999 1.00 95.19 203 LEU A N 1
ATOM 1524 C CA . LEU A 1 203 ? 10.578 -11.687 -2.573 1.00 95.19 203 LEU A CA 1
ATOM 1525 C C . LEU A 1 203 ? 9.246 -11.629 -1.822 1.00 95.19 203 LEU A C 1
ATOM 1527 O O . LEU A 1 203 ? 8.384 -12.478 -2.041 1.00 95.19 203 LEU A O 1
ATOM 1531 N N . SER A 1 204 ? 9.088 -10.646 -0.935 1.00 92.81 204 SER A N 1
ATOM 1532 C CA . SER A 1 204 ? 7.860 -10.452 -0.164 1.00 92.81 204 SER A CA 1
ATOM 1533 C C . SER A 1 204 ? 6.670 -10.189 -1.087 1.00 92.81 204 SER A C 1
ATOM 1535 O O . SER A 1 204 ? 5.657 -10.879 -1.002 1.00 92.81 204 SER A O 1
ATOM 1537 N N . LEU A 1 205 ? 6.828 -9.265 -2.039 1.00 94.44 205 LEU A N 1
ATOM 1538 C CA . LEU A 1 205 ? 5.783 -8.915 -3.000 1.00 94.44 205 LEU A CA 1
ATOM 1539 C C . LEU A 1 205 ? 5.436 -10.077 -3.933 1.00 94.44 205 LEU A C 1
ATOM 1541 O O . LEU A 1 205 ? 4.263 -10.358 -4.154 1.00 94.44 205 LEU A O 1
ATOM 1545 N N . MET A 1 206 ? 6.432 -10.799 -4.453 1.00 96.50 206 MET A N 1
ATOM 1546 C CA . MET A 1 206 ? 6.165 -11.953 -5.317 1.00 96.50 206 MET A CA 1
ATOM 1547 C C . MET A 1 206 ? 5.426 -13.071 -4.579 1.00 96.50 206 MET A C 1
ATOM 1549 O O . MET A 1 206 ? 4.520 -13.671 -5.153 1.00 96.50 206 MET A O 1
ATOM 1553 N N . ARG A 1 207 ? 5.754 -13.321 -3.304 1.00 94.38 207 ARG A N 1
ATOM 1554 C CA . ARG A 1 207 ? 5.004 -14.261 -2.456 1.00 94.38 207 ARG A CA 1
ATOM 1555 C C . ARG A 1 207 ? 3.565 -13.809 -2.248 1.00 94.38 207 ARG A C 1
ATOM 1557 O O . ARG A 1 207 ? 2.668 -14.617 -2.452 1.00 94.38 207 ARG A O 1
ATOM 1564 N N . ALA A 1 208 ? 3.347 -12.534 -1.923 1.00 92.44 208 ALA A N 1
ATOM 1565 C CA . ALA A 1 208 ? 2.004 -11.971 -1.766 1.00 92.44 208 ALA A CA 1
ATOM 1566 C C . ALA A 1 208 ? 1.162 -12.103 -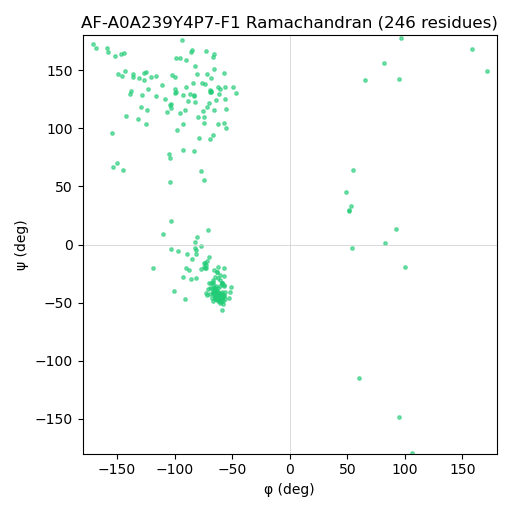3.051 1.00 92.44 208 ALA A C 1
ATOM 1568 O O . ALA A 1 208 ? -0.033 -12.366 -2.995 1.00 92.44 208 ALA A O 1
ATOM 1569 N N . LEU A 1 209 ? 1.796 -12.023 -4.225 1.00 94.38 209 LEU A N 1
ATOM 1570 C CA . LEU A 1 209 ? 1.151 -12.238 -5.526 1.00 94.38 209 LEU A CA 1
ATOM 1571 C C . LEU A 1 209 ? 0.898 -13.720 -5.874 1.00 94.38 209 LEU A C 1
ATOM 1573 O O . LEU A 1 209 ? 0.349 -14.000 -6.943 1.00 94.38 209 LEU A O 1
ATOM 1577 N N . GLY A 1 210 ? 1.288 -14.661 -5.006 1.00 94.62 210 GLY A N 1
ATOM 1578 C CA . GLY A 1 210 ? 1.103 -16.105 -5.183 1.00 94.62 210 GLY A CA 1
ATOM 1579 C C . GLY A 1 210 ? 2.271 -16.838 -5.853 1.00 94.62 210 GLY A C 1
ATOM 1580 O O . GLY A 1 210 ? 2.114 -17.982 -6.275 1.00 94.62 210 GLY A O 1
ATOM 1581 N N . TRP A 1 211 ? 3.446 -16.211 -5.972 1.00 94.75 211 TRP A N 1
ATOM 1582 C CA . TRP A 1 211 ? 4.634 -16.779 -6.625 1.00 94.75 211 TRP A CA 1
ATOM 1583 C C . TRP A 1 211 ? 5.694 -17.258 -5.620 1.00 94.75 211 TRP A C 1
ATOM 1585 O O . TRP A 1 211 ? 6.861 -16.868 -5.709 1.00 94.75 211 TRP A O 1
ATOM 1595 N N . GLU A 1 212 ? 5.298 -18.108 -4.669 1.00 91.56 212 GLU A N 1
ATOM 1596 C CA . GLU A 1 212 ? 6.099 -18.479 -3.488 1.00 91.56 212 GLU A CA 1
ATOM 1597 C C . GLU A 1 212 ? 7.481 -19.081 -3.789 1.00 91.56 212 GLU A C 1
ATOM 1599 O O . GLU A 1 212 ? 8.443 -18.799 -3.070 1.00 91.56 212 GLU A O 1
ATOM 1604 N N . ASP A 1 213 ? 7.587 -19.845 -4.878 1.00 89.38 213 ASP A N 1
ATOM 1605 C CA . ASP A 1 213 ? 8.808 -20.550 -5.291 1.00 89.38 213 ASP A CA 1
ATOM 1606 C C . ASP A 1 213 ? 9.816 -19.668 -6.051 1.00 89.38 213 ASP A C 1
ATOM 1608 O O . ASP A 1 213 ? 10.848 -20.156 -6.509 1.00 89.38 213 ASP A O 1
ATOM 1612 N N . THR A 1 214 ? 9.526 -18.378 -6.232 1.00 91.19 214 THR A N 1
ATOM 1613 C CA . THR A 1 214 ? 10.369 -17.480 -7.038 1.00 91.19 214 THR A CA 1
ATOM 1614 C C . THR A 1 214 ? 11.450 -16.845 -6.178 1.00 91.19 214 THR A C 1
ATOM 1616 O O . THR A 1 214 ? 11.145 -16.159 -5.200 1.00 91.19 214 THR A O 1
ATOM 1619 N N . ASP A 1 215 ? 12.714 -17.020 -6.559 1.00 92.88 215 ASP A N 1
ATOM 1620 C CA . ASP A 1 215 ? 13.818 -16.303 -5.925 1.00 92.88 215 ASP A CA 1
ATOM 1621 C C . ASP A 1 215 ? 14.053 -14.913 -6.554 1.00 92.88 215 ASP A C 1
ATOM 1623 O O . ASP A 1 215 ? 13.545 -14.589 -7.627 1.00 92.88 215 ASP A O 1
ATOM 1627 N N . ALA A 1 216 ? 14.820 -14.056 -5.876 1.00 90.81 216 ALA A N 1
ATOM 1628 C CA . ALA A 1 216 ? 15.022 -12.678 -6.322 1.00 90.81 216 ALA A CA 1
ATOM 1629 C C . ALA A 1 216 ? 15.813 -12.584 -7.640 1.00 90.81 216 ALA A C 1
ATOM 1631 O O . ALA A 1 216 ? 15.563 -11.678 -8.431 1.00 90.81 216 ALA A O 1
ATOM 1632 N N . ASP A 1 217 ? 16.749 -13.503 -7.896 1.00 92.69 217 ASP A N 1
ATOM 1633 C CA . ASP A 1 217 ? 17.546 -13.497 -9.129 1.00 92.69 217 ASP A CA 1
ATOM 1634 C C . ASP A 1 217 ? 16.692 -13.898 -10.333 1.00 92.69 217 ASP A C 1
ATOM 1636 O O . ASP A 1 217 ? 16.801 -13.297 -11.409 1.00 92.69 217 ASP A O 1
ATOM 1640 N N . GLU A 1 218 ? 15.785 -14.855 -10.138 1.00 93.75 218 GLU A N 1
ATOM 1641 C CA . GLU A 1 218 ? 14.763 -15.212 -11.111 1.00 93.75 218 GLU A CA 1
ATOM 1642 C C . GLU A 1 218 ? 13.860 -14.009 -11.403 1.00 93.75 218 GLU A C 1
ATOM 1644 O O . GLU A 1 218 ? 13.635 -13.702 -12.573 1.00 93.75 218 GLU A O 1
ATOM 1649 N N . VAL A 1 219 ? 13.404 -13.268 -10.381 1.00 93.00 219 VAL A N 1
ATOM 1650 C CA . VAL A 1 219 ? 12.599 -12.049 -10.593 1.00 93.00 219 VAL A CA 1
ATOM 1651 C C . VAL A 1 219 ? 13.352 -11.033 -11.439 1.00 93.00 219 VAL A C 1
ATOM 1653 O O . VAL A 1 219 ? 12.813 -10.560 -12.439 1.00 93.00 219 VAL A O 1
ATOM 1656 N N . PHE A 1 220 ? 14.598 -10.705 -11.090 1.00 92.19 220 PHE A N 1
ATOM 1657 C CA . PHE A 1 220 ? 15.367 -9.721 -11.850 1.00 92.19 220 PHE A CA 1
ATOM 1658 C C . PHE A 1 220 ? 15.600 -10.170 -13.295 1.00 92.19 220 PHE A C 1
ATOM 1660 O O . PHE A 1 220 ? 15.466 -9.354 -14.209 1.00 92.19 220 PHE A O 1
ATOM 1667 N N . THR A 1 221 ? 15.837 -11.464 -13.514 1.00 91.12 221 THR A N 1
ATOM 1668 C CA . THR A 1 221 ? 16.002 -12.049 -14.851 1.00 91.12 221 THR A CA 1
ATOM 1669 C C . THR A 1 221 ? 14.706 -12.004 -15.663 1.00 91.12 221 THR A C 1
ATOM 1671 O O . THR A 1 221 ? 14.711 -11.563 -16.811 1.00 91.12 221 THR A O 1
ATOM 1674 N N . LEU A 1 222 ? 13.584 -12.428 -15.074 1.00 90.94 222 LEU A N 1
ATOM 1675 C CA . LEU A 1 222 ? 12.276 -12.439 -15.731 1.00 90.94 222 LEU A CA 1
ATOM 1676 C C . LEU A 1 222 ? 11.782 -11.028 -16.026 1.00 90.94 222 LEU A C 1
ATOM 1678 O O . LEU A 1 222 ? 11.217 -10.792 -17.089 1.00 90.94 222 LEU A O 1
ATOM 1682 N N . SER A 1 223 ? 11.988 -10.105 -15.087 1.00 91.69 223 SER A N 1
ATOM 1683 C CA . SER A 1 223 ? 11.398 -8.773 -15.130 1.00 91.69 223 SER A CA 1
ATOM 1684 C C . SER A 1 223 ? 11.746 -8.029 -16.409 1.00 91.69 223 SER A C 1
ATOM 1686 O O . SER A 1 223 ? 10.900 -7.318 -16.919 1.00 91.69 223 SER A O 1
ATOM 1688 N N . ARG A 1 224 ? 12.989 -8.126 -16.903 1.00 88.81 224 ARG A N 1
ATOM 1689 C CA . ARG A 1 224 ? 13.568 -7.218 -17.914 1.00 88.81 224 ARG A CA 1
ATOM 1690 C C . ARG A 1 224 ? 13.511 -5.722 -17.560 1.00 88.81 224 ARG A C 1
ATOM 1692 O O . ARG A 1 224 ? 14.096 -4.919 -18.277 1.00 88.81 224 ARG A O 1
ATOM 1699 N N . ALA A 1 225 ? 12.910 -5.325 -16.436 1.00 89.06 225 ALA A N 1
ATOM 1700 C CA . ALA A 1 225 ? 12.835 -3.935 -15.987 1.00 89.06 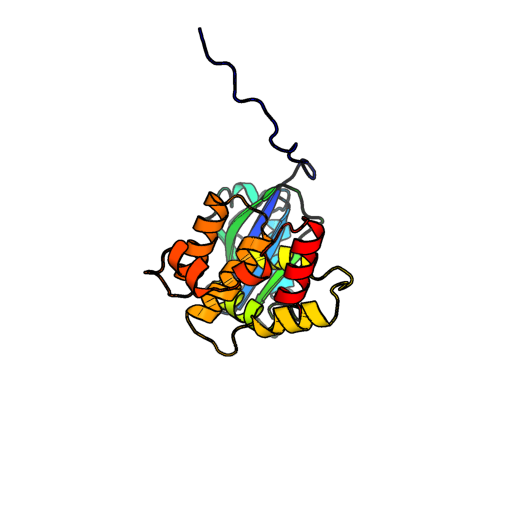225 ALA A CA 1
ATOM 1701 C C . ALA A 1 225 ? 14.228 -3.323 -15.751 1.00 89.06 225 ALA A C 1
ATOM 1703 O O . ALA A 1 225 ? 14.416 -2.126 -15.943 1.00 89.06 225 ALA A O 1
ATOM 1704 N N . GLY A 1 226 ? 15.235 -4.150 -15.442 1.00 86.12 226 GLY A N 1
ATOM 1705 C CA . GLY A 1 226 ? 16.635 -3.720 -15.376 1.00 86.12 226 GLY A CA 1
ATOM 1706 C C . GLY A 1 226 ? 17.152 -3.098 -16.681 1.00 86.12 226 GLY A C 1
ATOM 1707 O O . GLY A 1 226 ? 18.012 -2.225 -16.625 1.00 86.12 226 GLY A O 1
ATOM 1708 N N . GLU A 1 227 ? 16.589 -3.463 -17.843 1.00 90.94 227 GLU A N 1
ATOM 1709 C CA . GLU A 1 227 ? 16.918 -2.864 -19.148 1.00 90.94 227 GLU A CA 1
ATOM 1710 C C . GLU A 1 227 ? 16.555 -1.370 -19.222 1.00 90.94 227 GLU A C 1
ATOM 1712 O O . GLU A 1 227 ? 17.142 -0.620 -20.009 1.00 90.94 227 GLU A O 1
ATOM 1717 N N . ALA A 1 228 ? 15.609 -0.911 -18.396 1.00 88.94 228 ALA A N 1
ATOM 1718 C CA . ALA A 1 228 ? 15.273 0.503 -18.289 1.00 88.94 228 ALA A CA 1
ATOM 1719 C C . ALA A 1 228 ? 16.418 1.303 -17.650 1.00 88.94 228 ALA A C 1
ATOM 1721 O O . ALA A 1 228 ? 16.661 2.431 -18.064 1.00 88.94 228 ALA A O 1
ATOM 1722 N N . PHE A 1 229 ? 17.163 0.692 -16.722 1.00 88.31 229 PHE A N 1
ATOM 1723 C CA . PHE A 1 229 ? 18.172 1.343 -15.881 1.00 88.31 229 PHE A CA 1
ATOM 1724 C C . PHE A 1 229 ? 19.622 1.072 -16.315 1.00 88.31 229 PHE A C 1
ATOM 1726 O O . PHE A 1 229 ? 20.551 1.194 -15.515 1.00 88.31 229 PHE A O 1
ATOM 1733 N N . VAL A 1 230 ? 19.830 0.667 -17.570 1.00 85.06 230 VAL A N 1
ATOM 1734 C CA . VAL A 1 230 ? 21.165 0.370 -18.107 1.00 85.06 230 VAL A CA 1
ATOM 1735 C C . VAL A 1 230 ? 21.926 1.660 -18.400 1.00 85.06 230 VAL A C 1
ATOM 1737 O O . VAL A 1 230 ? 21.387 2.593 -18.988 1.00 85.06 230 VAL A O 1
ATOM 1740 N N . GLY A 1 231 ? 23.216 1.661 -18.067 1.00 82.31 231 GLY A N 1
ATOM 1741 C CA . GLY A 1 231 ? 24.130 2.770 -18.326 1.00 82.31 231 GLY A CA 1
ATOM 1742 C C . GLY A 1 231 ? 24.479 3.556 -17.067 1.00 82.31 231 GLY A C 1
ATOM 1743 O O . GLY A 1 231 ? 24.054 3.228 -15.958 1.00 82.31 231 GLY A O 1
ATOM 1744 N N . ASP A 1 232 ? 25.295 4.589 -17.251 1.00 82.50 232 ASP A N 1
ATOM 1745 C CA . ASP A 1 232 ? 25.673 5.507 -16.180 1.00 82.50 232 ASP A CA 1
ATOM 1746 C C . ASP A 1 232 ? 24.573 6.566 -16.011 1.00 82.50 232 ASP A C 1
ATOM 1748 O O . ASP A 1 232 ? 24.619 7.643 -16.602 1.00 82.50 232 ASP A O 1
ATOM 1752 N N . LEU A 1 233 ? 23.510 6.184 -15.297 1.00 86.31 233 LEU A N 1
ATOM 1753 C CA . LEU A 1 233 ? 22.336 7.024 -15.055 1.00 86.31 233 LEU A CA 1
ATOM 1754 C C . LEU A 1 233 ? 22.480 7.796 -13.749 1.00 86.31 233 LEU A C 1
ATOM 1756 O O . LEU A 1 233 ? 22.678 7.192 -12.684 1.00 86.31 233 LEU A O 1
ATOM 1760 N N . SER A 1 234 ? 22.268 9.111 -13.818 1.00 87.75 234 SER A N 1
ATOM 1761 C CA . SER A 1 234 ? 22.160 9.940 -12.622 1.00 87.75 234 SER A CA 1
ATOM 1762 C C . SER A 1 234 ? 20.911 9.574 -11.806 1.00 87.75 234 SER A C 1
ATOM 1764 O O . SER A 1 234 ? 19.983 8.924 -12.295 1.00 87.75 234 SER A O 1
ATOM 1766 N N . ALA A 1 235 ? 20.856 10.008 -10.545 1.00 83.75 235 ALA A N 1
ATOM 1767 C CA . ALA A 1 235 ? 19.664 9.826 -9.713 1.00 83.75 235 ALA A CA 1
ATOM 1768 C C . ALA A 1 235 ? 18.417 10.491 -10.328 1.00 83.75 235 ALA A C 1
ATOM 1770 O O . ALA A 1 235 ? 17.322 9.944 -10.230 1.00 83.75 235 ALA A O 1
ATOM 1771 N N . VAL A 1 236 ? 18.598 11.630 -11.008 1.00 86.25 236 VAL A N 1
ATOM 1772 C CA . VAL A 1 236 ? 17.519 12.346 -11.701 1.00 86.25 236 VAL A CA 1
ATOM 1773 C C . VAL A 1 236 ? 17.009 11.528 -12.887 1.00 86.25 236 VAL A C 1
ATOM 1775 O O . VAL A 1 236 ? 15.806 11.322 -12.997 1.00 86.25 236 VAL A O 1
ATOM 1778 N N . ASP A 1 237 ? 17.902 10.978 -13.714 1.00 89.19 237 ASP A N 1
ATOM 1779 C CA . ASP A 1 237 ? 17.498 10.162 -14.870 1.00 89.19 237 ASP A CA 1
ATOM 1780 C C . ASP A 1 237 ? 16.734 8.905 -14.434 1.00 89.19 237 ASP A C 1
ATOM 1782 O O . ASP A 1 237 ? 15.724 8.538 -15.034 1.00 89.19 237 ASP A O 1
ATOM 1786 N N . ARG A 1 238 ? 17.181 8.257 -13.349 1.00 89.81 238 ARG A N 1
ATOM 1787 C CA . ARG A 1 238 ? 16.487 7.098 -12.761 1.00 89.81 238 ARG A CA 1
ATOM 1788 C C . ARG A 1 238 ? 15.081 7.462 -12.300 1.00 89.81 238 ARG A C 1
ATOM 1790 O O . ARG A 1 238 ? 14.153 6.692 -12.530 1.00 89.81 238 ARG A O 1
ATOM 1797 N N . LEU A 1 239 ? 14.932 8.620 -11.664 1.00 88.94 239 LEU A N 1
ATOM 1798 C CA . LEU A 1 239 ? 13.646 9.104 -11.183 1.00 88.94 239 LEU A CA 1
ATOM 1799 C C . LEU A 1 239 ? 12.697 9.435 -12.344 1.00 88.94 239 LEU A C 1
ATOM 1801 O O . LEU A 1 239 ? 11.535 9.043 -12.301 1.00 88.94 239 LEU A O 1
ATOM 1805 N N . GLU A 1 240 ? 13.189 10.048 -13.420 1.00 90.44 240 GLU A N 1
ATOM 1806 C CA . GLU A 1 240 ? 12.397 10.296 -14.633 1.00 90.44 240 GLU A CA 1
ATOM 1807 C C . GLU A 1 240 ? 11.953 8.990 -15.321 1.00 90.44 240 GLU A C 1
ATOM 1809 O O . GLU A 1 240 ? 10.802 8.872 -15.744 1.00 90.44 240 GLU A O 1
ATOM 1814 N N . ILE A 1 241 ? 12.824 7.973 -15.376 1.00 92.62 241 ILE A N 1
ATOM 1815 C CA . ILE A 1 241 ? 12.467 6.630 -15.869 1.00 92.62 241 ILE A CA 1
ATOM 1816 C C . ILE A 1 241 ? 11.367 6.007 -15.002 1.00 92.62 241 ILE A C 1
ATOM 1818 O O . ILE A 1 241 ? 10.393 5.475 -15.535 1.00 92.62 241 ILE A O 1
ATOM 1822 N N . LEU A 1 242 ? 11.498 6.079 -13.674 1.00 91.94 242 LEU A N 1
ATOM 1823 C CA . LEU A 1 242 ? 10.491 5.566 -12.743 1.00 91.94 242 LEU A CA 1
ATOM 1824 C C . LEU A 1 242 ? 9.149 6.282 -12.921 1.00 91.94 242 LEU A C 1
ATOM 1826 O O . LEU A 1 242 ? 8.120 5.613 -12.980 1.00 91.94 242 LEU A O 1
ATOM 1830 N N . ARG A 1 243 ? 9.148 7.611 -13.089 1.00 90.00 243 ARG A N 1
ATOM 1831 C CA . ARG A 1 243 ? 7.934 8.392 -13.374 1.00 90.00 243 ARG A CA 1
ATOM 1832 C C . ARG A 1 243 ? 7.228 7.917 -14.642 1.00 90.00 243 ARG A C 1
ATOM 1834 O O . ARG A 1 243 ? 6.026 7.662 -14.617 1.00 90.00 243 ARG A O 1
ATOM 1841 N N . GLU A 1 244 ? 7.961 7.752 -15.738 1.00 91.62 244 GLU A N 1
ATOM 1842 C CA . GLU A 1 244 ? 7.399 7.285 -17.014 1.00 91.62 244 GLU A CA 1
ATOM 1843 C C . GLU A 1 244 ? 6.885 5.836 -16.932 1.00 91.62 244 GLU A C 1
ATOM 1845 O O . GLU A 1 244 ? 5.827 5.496 -17.475 1.00 91.62 244 GLU A O 1
ATOM 1850 N N . LEU A 1 245 ? 7.603 4.957 -16.229 1.00 92.56 245 LEU A N 1
ATOM 1851 C CA . LEU A 1 245 ? 7.179 3.569 -16.052 1.00 92.56 245 LEU A CA 1
ATOM 1852 C C . LEU A 1 245 ? 5.951 3.458 -15.150 1.00 92.56 245 LEU A C 1
ATOM 1854 O O . LEU A 1 245 ? 5.043 2.711 -15.490 1.00 92.56 245 LEU A O 1
ATOM 1858 N N . LEU A 1 246 ? 5.886 4.200 -14.045 1.00 90.00 246 LEU A N 1
ATOM 1859 C CA . LEU A 1 246 ? 4.801 4.098 -13.066 1.00 90.00 246 LEU A CA 1
ATOM 1860 C C . LEU A 1 246 ? 3.546 4.873 -13.475 1.00 90.00 246 LEU A C 1
ATOM 1862 O O . LEU A 1 246 ? 2.447 4.453 -13.115 1.00 90.00 246 LEU A O 1
ATOM 1866 N N . HIS A 1 247 ? 3.685 5.958 -14.247 1.00 85.69 247 HIS A N 1
ATOM 1867 C CA . HIS A 1 247 ? 2.569 6.854 -14.575 1.00 85.69 247 HIS A CA 1
ATOM 1868 C C . HIS A 1 247 ? 2.233 6.958 -16.069 1.00 85.69 247 HIS A C 1
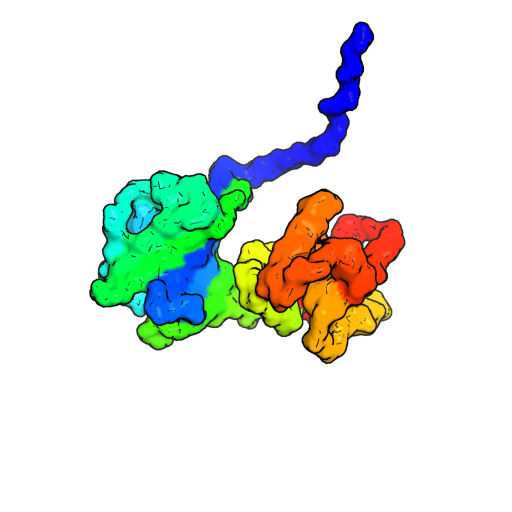ATOM 1870 O O . HIS A 1 247 ? 1.122 7.351 -16.409 1.00 85.69 247 HIS A O 1
ATOM 1876 N N . GLY A 1 248 ? 3.162 6.610 -16.964 1.00 74.94 248 GLY A N 1
ATOM 1877 C CA . GLY A 1 248 ? 2.961 6.632 -18.420 1.00 74.94 248 GLY A CA 1
ATOM 1878 C C . GLY A 1 248 ? 2.690 7.988 -19.015 1.00 74.94 248 GLY A C 1
ATOM 1879 O O . GLY A 1 248 ? 1.517 8.417 -19.052 1.00 74.94 248 GLY A O 1
#

pLDDT: mean 83.72, std 15.6, range [29.91, 97.81]

Radius of gyration: 20.42 Å; Cα contacts (8 Å, |Δi|>4): 398; chains: 1; bounding box: 71×38×54 Å

Sequence (248 aa):
MGSTLYTEHLAPVIQLSPGATLMVRIALTSDEEVYRWVGLDSSTTIEQCRELVAALFGITETVGSPSQGLLVDVLTSPGDTATFTWGLWQFTMLLADVYPGGSDGPVCVAGDGSFAGNEVDLDLTGSTVRPEVRDVIRRAESFDFVPLLQVLADGERTLPAGERARLAGLVPASRSKTSDAFWVHVLAMACFEDCPTTRRLVLSLMRALGWEDTDADEVFTLSRAGEAFVGDLSAVDRLEILRELLHG

Foldseek 3Di:
DDDPPDDDDDDPPPQADPWKWFWKKKAWPVDRQWIWTKTFIQQAWPQNVQVVVCVQQVPPDTKDFPDGGTPCVQQVDAQGWTWIDDDPIIIIIGGHDMGGHGDPGMDGQAGADHHPNDGDHNPCVVPLFDPLLVVLCVQLVPSVCSVLRRVLRPDDQDDDPVLLVVLVVLQDPDDDLLNSLQSLLLSLVSVVDDPVVSQVSSQSSCVSNVNNVDGSVNSVVSNCNVVSVDDDDDPVRSSSSSSSNGRD

Solvent-accessible surface area (backbone atoms only — not comparable to full-atom values): 14150 Å² total; per-residue (Å²): 142,78,91,86,82,88,87,78,80,74,75,80,79,76,76,57,57,96,49,29,21,37,34,30,42,39,25,33,71,93,41,75,66,30,30,37,31,31,41,31,27,55,84,40,30,37,67,59,48,30,54,48,54,16,60,77,39,64,47,90,63,83,43,44,56,96,70,75,61,48,39,48,82,62,42,75,47,68,74,27,62,49,60,36,35,48,96,91,46,45,35,40,34,32,29,65,45,77,43,84,19,56,46,102,51,78,41,80,59,34,28,29,46,67,36,95,84,36,69,41,59,51,65,52,81,86,47,60,58,34,69,68,56,53,51,49,32,61,59,36,69,48,65,82,51,44,64,58,52,55,56,53,58,67,65,85,87,79,74,54,72,70,56,50,53,53,54,59,71,65,56,68,92,57,94,45,74,46,33,52,25,20,50,42,49,52,54,38,59,72,66,72,59,56,71,74,56,32,41,51,52,40,37,52,45,38,36,49,63,70,42,71,89,55,52,50,68,57,33,57,64,56,19,54,48,63,70,77,67,67,73,97,67,51,74,66,56,51,50,53,52,48,35,48,70,48,33,103

Organism: NCBI:txid156978

Mean predicted aligned error: 10.28 Å

Secondary structure (DSSP, 8-state):
-------S-PPP----SS-EEEEEEEEETTEEEEEEEEEEETT-BHHHHHHHHHHHTT--SPPB-S--SBGGGT--STT-EEEEEETTEEEEEEEEEEEES--SS-EEEEEESEETTEE---S-TTS---HHHHHHHHHTT-TTHHHHHHHHHSS-----HHHHHHHHTTS-SS-SHHHHHHHHHHHHHHTT--HHHHHHHHHHHHHHTT-TT--HHHHHHHH-GGGGG-SS--HHHHHHHHHHHHH-

Nearest PDB structures (foldseek):
  8zak-assembly2_B  TM=1.491E-01  e=4.524E+00  Campylobacter jejuni